Protein AF-A0A3D1K2U0-F1 (afdb_monomer_lite)

Structure (mmCIF, N/CA/C/O backbone):
data_AF-A0A3D1K2U0-F1
#
_entry.id   AF-A0A3D1K2U0-F1
#
loop_
_atom_site.group_PDB
_atom_site.id
_atom_site.type_symbol
_atom_site.label_atom_id
_atom_site.label_alt_id
_atom_site.label_comp_id
_atom_site.label_asym_id
_atom_site.label_entity_id
_atom_site.label_seq_id
_atom_site.pdbx_PDB_ins_code
_atom_site.Cartn_x
_atom_site.Cartn_y
_atom_site.Cartn_z
_atom_site.occupancy
_atom_site.B_iso_or_equiv
_atom_site.auth_seq_id
_atom_site.auth_comp_id
_atom_site.auth_asym_id
_atom_site.auth_atom_id
_atom_site.pdbx_PDB_model_num
ATOM 1 N N . MET A 1 1 ? 6.485 7.144 -6.346 1.00 54.03 1 MET A N 1
ATOM 2 C CA . MET A 1 1 ? 7.914 6.875 -6.640 1.00 54.03 1 MET A CA 1
ATOM 3 C C . MET A 1 1 ? 8.308 7.295 -8.059 1.00 54.03 1 MET A C 1
ATOM 5 O O . MET A 1 1 ? 9.308 7.986 -8.193 1.00 54.03 1 MET A O 1
ATOM 9 N N . GLN A 1 2 ? 7.516 6.982 -9.097 1.00 54.19 2 GLN A N 1
ATOM 10 C CA . GLN A 1 2 ? 7.763 7.461 -10.472 1.00 54.19 2 GLN A CA 1
ATOM 11 C C . GLN A 1 2 ? 7.888 8.991 -10.579 1.00 54.19 2 GLN A C 1
ATOM 13 O O . GLN A 1 2 ? 8.830 9.482 -11.190 1.00 54.19 2 GLN A O 1
ATOM 18 N N . SER A 1 3 ? 6.999 9.752 -9.929 1.00 61.44 3 SER A N 1
ATOM 19 C CA . SER A 1 3 ? 7.054 11.225 -9.920 1.00 61.44 3 SER A CA 1
ATOM 20 C C . SER A 1 3 ? 8.386 11.774 -9.395 1.00 61.44 3 SER A C 1
ATOM 22 O O . SER A 1 3 ? 8.933 12.711 -9.964 1.00 61.44 3 SER A O 1
ATOM 24 N N . VAL A 1 4 ? 8.951 11.150 -8.358 1.00 67.88 4 VAL A N 1
ATOM 25 C CA . VAL A 1 4 ? 10.252 11.529 -7.785 1.00 67.88 4 VAL A CA 1
ATOM 26 C C . VAL A 1 4 ? 11.381 11.247 -8.775 1.00 67.88 4 VAL A C 1
ATOM 28 O O . VAL A 1 4 ? 12.255 12.090 -8.956 1.00 67.88 4 VAL A O 1
ATOM 31 N N . LEU A 1 5 ? 11.344 10.103 -9.464 1.00 69.81 5 LEU A N 1
ATOM 32 C CA . LEU A 1 5 ? 12.357 9.746 -10.457 1.00 69.81 5 LEU A CA 1
ATOM 33 C C . LEU A 1 5 ? 12.354 10.718 -11.648 1.00 69.81 5 LEU A C 1
ATOM 35 O O . LEU A 1 5 ? 13.417 11.185 -12.055 1.00 69.81 5 LEU A O 1
ATOM 39 N N . TYR A 1 6 ? 11.172 11.078 -12.159 1.00 74.06 6 TYR A N 1
ATOM 40 C CA . TYR A 1 6 ? 11.042 12.074 -13.226 1.00 74.06 6 TYR A CA 1
ATOM 41 C C . TYR A 1 6 ? 11.563 13.448 -12.797 1.00 74.06 6 TYR A C 1
ATOM 43 O O . TYR A 1 6 ? 12.311 14.073 -13.548 1.00 74.06 6 TYR A O 1
ATOM 51 N N . SER A 1 7 ? 11.242 13.889 -11.577 1.00 72.62 7 SER A N 1
ATOM 52 C CA . SER A 1 7 ? 11.754 15.149 -11.029 1.00 72.62 7 SER A CA 1
ATOM 53 C C . SER A 1 7 ? 13.279 15.146 -10.905 1.00 72.62 7 SER A C 1
ATOM 55 O O . SER A 1 7 ? 13.927 16.118 -11.284 1.00 72.62 7 SER A O 1
ATOM 57 N N . VAL A 1 8 ? 13.875 14.042 -10.444 1.00 75.31 8 VAL A N 1
ATOM 58 C CA . VAL A 1 8 ? 15.335 13.901 -10.335 1.00 75.31 8 VAL A CA 1
ATOM 59 C C . VAL A 1 8 ? 15.991 13.971 -11.717 1.00 75.31 8 VAL A C 1
ATOM 61 O O . VAL A 1 8 ? 16.926 14.748 -11.907 1.00 75.31 8 VAL A O 1
ATOM 64 N N . VAL A 1 9 ? 15.483 13.230 -12.705 1.00 79.06 9 VAL A N 1
ATOM 65 C CA . VAL A 1 9 ? 16.019 13.256 -14.078 1.00 79.06 9 VAL A CA 1
ATOM 66 C C . VAL A 1 9 ? 15.885 14.645 -14.704 1.00 79.06 9 VAL A C 1
ATOM 68 O O . VAL A 1 9 ? 16.835 15.124 -15.322 1.00 79.06 9 VAL A O 1
ATOM 71 N N . ALA A 1 10 ? 14.749 15.318 -14.510 1.00 79.81 10 ALA A N 1
ATOM 72 C CA . ALA A 1 10 ? 14.520 16.662 -15.030 1.00 79.81 10 ALA A CA 1
ATOM 73 C C . ALA A 1 10 ? 15.500 17.686 -14.434 1.00 79.81 10 ALA A C 1
ATOM 75 O O . ALA A 1 10 ? 16.091 18.475 -15.174 1.00 79.81 10 ALA A O 1
ATOM 76 N N . VAL A 1 11 ? 15.727 17.643 -13.117 1.00 83.69 11 VAL A N 1
ATOM 77 C CA . VAL A 1 11 ? 16.667 18.543 -12.429 1.00 83.69 11 VAL A CA 1
ATOM 78 C C . VAL A 1 11 ? 18.100 18.311 -12.909 1.00 83.69 11 VAL A C 1
ATOM 80 O O . VAL A 1 11 ? 18.781 19.264 -13.289 1.00 83.69 11 VAL A O 1
ATOM 83 N N . TRP A 1 12 ? 18.561 17.060 -12.957 1.00 79.94 12 TRP A N 1
ATOM 84 C CA . TRP A 1 12 ? 19.924 16.757 -13.406 1.00 79.94 12 TRP A CA 1
ATOM 85 C C . TRP A 1 12 ? 20.135 17.038 -14.897 1.00 79.94 12 TRP A C 1
ATOM 87 O O . TRP A 1 12 ? 21.195 17.535 -15.279 1.00 79.94 12 TRP A O 1
ATOM 97 N N . GLY A 1 13 ? 19.119 16.801 -15.732 1.00 80.94 13 GLY A N 1
ATOM 98 C CA . GLY A 1 13 ? 19.131 17.188 -17.142 1.00 80.94 13 GLY A CA 1
ATOM 99 C C . GLY A 1 13 ? 19.244 18.704 -17.330 1.00 80.94 13 GLY A C 1
ATOM 100 O O . GLY A 1 13 ? 20.051 19.167 -18.137 1.00 80.94 13 GLY A O 1
ATOM 101 N N . ALA A 1 14 ? 18.506 19.489 -16.537 1.00 83.50 14 ALA A N 1
ATOM 102 C CA . ALA A 1 14 ? 18.592 20.948 -16.557 1.00 83.50 14 ALA A CA 1
ATOM 103 C C . ALA A 1 14 ? 19.980 21.454 -16.124 1.00 83.50 14 ALA A C 1
ATOM 105 O O . ALA A 1 14 ? 20.547 22.324 -16.784 1.00 83.50 14 ALA A O 1
ATOM 106 N N . ILE A 1 15 ? 20.565 20.875 -15.068 1.00 83.00 15 ILE A N 1
ATOM 107 C CA . ILE A 1 15 ? 21.927 21.206 -14.616 1.00 83.00 15 ILE A CA 1
ATOM 108 C C . ILE A 1 15 ? 22.949 20.924 -15.724 1.00 83.00 15 ILE A C 1
ATOM 110 O O . ILE A 1 15 ? 23.781 21.780 -16.027 1.00 83.00 15 ILE A O 1
ATOM 114 N N . ALA A 1 16 ? 22.872 19.755 -16.367 1.00 80.44 16 ALA A N 1
ATOM 115 C CA . ALA A 1 16 ? 23.795 19.390 -17.438 1.00 80.44 16 ALA A CA 1
ATOM 116 C C . ALA A 1 16 ? 23.690 20.336 -18.650 1.00 80.44 16 ALA A C 1
ATOM 118 O O . ALA A 1 16 ? 24.711 20.707 -19.230 1.00 80.44 16 ALA A O 1
ATOM 119 N N . LEU A 1 17 ? 22.479 20.789 -18.996 1.00 83.31 17 LEU A N 1
ATOM 120 C CA . LEU A 1 17 ? 22.268 21.789 -20.046 1.00 83.31 17 LEU A CA 1
ATOM 121 C C . LEU A 1 17 ? 22.896 23.141 -19.691 1.00 83.31 17 LEU A C 1
ATOM 123 O O . LEU A 1 17 ? 23.593 23.722 -20.522 1.00 83.31 17 LEU A O 1
ATOM 127 N N . VAL A 1 18 ? 22.701 23.633 -18.464 1.00 89.00 18 VAL A N 1
ATOM 128 C CA . VAL A 1 18 ? 23.304 24.899 -18.010 1.00 89.00 18 VAL A CA 1
ATOM 129 C C . VAL A 1 18 ? 24.831 24.839 -18.092 1.00 89.00 18 VAL A C 1
ATOM 131 O O . VAL A 1 18 ? 25.457 25.779 -18.588 1.00 89.00 18 VAL A O 1
ATOM 134 N N . LEU A 1 19 ? 25.435 23.722 -17.675 1.00 83.75 19 LEU A N 1
ATOM 135 C CA . LEU A 1 19 ? 26.881 23.508 -17.777 1.00 83.75 19 LEU A CA 1
ATOM 136 C C . LEU A 1 19 ? 27.359 23.478 -19.235 1.00 83.75 19 LEU A C 1
ATOM 138 O O . LEU A 1 19 ? 28.360 24.122 -19.556 1.00 83.75 19 LEU A O 1
ATOM 142 N N . ALA A 1 20 ? 26.619 22.816 -20.129 1.00 83.00 20 ALA A N 1
ATOM 143 C CA . ALA A 1 20 ? 26.943 22.769 -21.553 1.00 83.00 20 ALA A CA 1
ATOM 144 C C . ALA A 1 20 ? 26.916 24.168 -22.195 1.00 83.00 20 ALA A C 1
ATOM 146 O O . ALA A 1 20 ? 27.849 24.539 -22.910 1.00 83.00 20 ALA A O 1
ATOM 147 N N . PHE A 1 21 ? 25.887 24.972 -21.905 1.00 88.12 21 PHE A N 1
ATOM 148 C CA . PHE A 1 21 ? 25.785 26.345 -22.412 1.00 88.12 21 PHE A CA 1
ATOM 149 C C . PHE A 1 21 ? 26.872 27.260 -21.839 1.00 88.12 21 PHE A C 1
ATOM 151 O O . PHE A 1 21 ? 27.463 28.046 -22.583 1.00 88.12 21 PHE A O 1
ATOM 158 N N . GLY A 1 22 ? 27.186 27.135 -20.545 1.00 87.62 22 GLY A N 1
ATOM 159 C CA . GLY A 1 22 ? 28.285 27.871 -19.918 1.00 87.62 22 GLY A CA 1
ATOM 160 C C . GLY A 1 22 ? 29.638 27.539 -20.552 1.00 87.62 22 GLY A C 1
ATOM 161 O O . GLY A 1 22 ? 30.403 28.438 -20.903 1.00 87.62 22 GLY A O 1
ATOM 162 N N . ALA A 1 23 ? 29.906 26.253 -20.782 1.00 86.19 23 ALA A N 1
ATOM 163 C CA . ALA A 1 23 ? 31.121 25.793 -21.445 1.00 86.19 23 ALA A CA 1
ATOM 164 C C . ALA A 1 23 ? 31.213 26.285 -22.902 1.00 86.19 23 ALA A C 1
ATOM 166 O O . ALA A 1 23 ? 32.267 26.763 -23.323 1.00 86.19 23 ALA A O 1
ATOM 167 N N . ALA A 1 24 ? 30.100 26.274 -23.644 1.00 86.31 24 ALA A N 1
ATOM 168 C CA . ALA A 1 24 ? 30.033 26.820 -24.999 1.00 86.31 24 ALA A CA 1
ATOM 169 C C . ALA A 1 24 ? 30.321 28.328 -25.045 1.00 86.31 24 ALA A C 1
ATOM 171 O O . ALA A 1 24 ? 31.079 28.783 -25.904 1.00 86.31 24 ALA A O 1
ATOM 172 N N . ALA A 1 25 ? 29.787 29.105 -24.098 1.00 89.00 25 ALA A N 1
ATOM 173 C CA . ALA A 1 25 ? 30.087 30.531 -23.989 1.00 89.00 25 ALA A CA 1
ATOM 174 C C . ALA A 1 25 ? 31.585 30.782 -23.730 1.00 89.00 25 ALA A C 1
ATOM 176 O O . ALA A 1 25 ? 32.186 31.647 -24.373 1.00 89.00 25 ALA A O 1
ATOM 177 N N . ILE A 1 26 ? 32.212 29.984 -22.856 1.00 88.25 26 ILE A N 1
ATOM 178 C CA . ILE A 1 26 ? 33.658 30.041 -22.584 1.00 88.25 26 ILE A CA 1
ATOM 179 C C . ILE A 1 26 ? 34.471 29.721 -23.849 1.00 88.25 26 ILE A C 1
ATOM 181 O O . ILE A 1 26 ? 35.419 30.448 -24.160 1.00 88.25 26 ILE A O 1
ATOM 185 N N . THR A 1 27 ? 34.077 28.707 -24.629 1.00 87.19 27 THR A N 1
ATOM 186 C CA . THR A 1 27 ? 34.717 28.399 -25.919 1.00 87.19 27 THR A CA 1
ATOM 187 C C . THR A 1 27 ? 34.611 29.570 -26.895 1.00 87.19 27 THR A C 1
ATOM 189 O O . THR A 1 27 ? 35.610 29.951 -27.504 1.00 87.19 27 THR A O 1
ATOM 192 N N . VAL A 1 28 ? 33.428 30.181 -27.028 1.00 88.44 28 VAL A N 1
ATOM 193 C CA . VAL A 1 28 ? 33.219 31.339 -27.914 1.00 88.44 28 VAL A CA 1
ATOM 194 C C . VAL A 1 28 ? 34.105 32.515 -27.498 1.00 88.44 28 VAL A C 1
ATOM 196 O O . VAL A 1 28 ? 34.757 33.119 -28.352 1.00 88.44 28 VAL A O 1
ATOM 199 N N . ILE A 1 29 ? 34.199 32.813 -26.197 1.00 88.38 29 ILE A N 1
ATOM 200 C CA . ILE A 1 29 ? 35.093 33.857 -25.670 1.00 88.38 29 ILE A CA 1
ATOM 201 C C . ILE A 1 29 ? 36.557 33.536 -26.000 1.00 88.38 29 ILE A C 1
ATOM 203 O O . ILE A 1 29 ? 37.283 34.415 -26.473 1.00 88.38 29 ILE A O 1
ATOM 207 N N . GLY A 1 30 ? 36.983 32.283 -25.818 1.00 85.12 30 GLY A N 1
ATOM 208 C CA . GLY A 1 30 ? 38.322 31.823 -26.187 1.00 85.12 30 GLY A CA 1
ATOM 209 C C . GLY A 1 30 ? 38.640 32.073 -27.664 1.00 85.12 30 GLY A C 1
ATOM 210 O O . GLY A 1 30 ? 39.655 32.695 -27.984 1.00 85.12 30 GLY A O 1
ATOM 211 N N . VAL A 1 31 ? 37.727 31.704 -28.568 1.00 86.12 31 VAL A N 1
ATOM 212 C CA . VAL A 1 31 ? 37.865 31.930 -30.018 1.00 86.12 31 VAL A CA 1
ATOM 213 C C . VAL A 1 31 ? 37.929 33.422 -30.364 1.00 86.12 31 VAL A C 1
ATOM 215 O O . VAL A 1 31 ? 38.721 33.832 -31.218 1.00 86.12 31 VAL A O 1
ATOM 218 N N . LEU A 1 32 ? 37.136 34.266 -29.700 1.00 89.19 32 LEU A N 1
ATOM 219 C CA . LEU A 1 32 ? 37.183 35.718 -29.902 1.00 89.19 32 LEU A CA 1
ATOM 220 C C . LEU A 1 32 ? 38.520 36.326 -29.445 1.00 89.19 32 LEU A C 1
ATOM 222 O O . LEU A 1 32 ? 39.029 37.240 -30.097 1.00 89.19 32 LEU A O 1
ATOM 226 N N . LEU A 1 33 ? 39.120 35.814 -28.367 1.00 87.06 33 LEU A N 1
ATOM 227 C CA . LEU A 1 33 ? 40.438 36.250 -27.892 1.00 87.06 33 LEU A CA 1
ATOM 228 C C . LEU A 1 33 ? 41.574 35.807 -28.822 1.00 87.06 33 LEU A C 1
ATOM 230 O O . LEU A 1 33 ? 42.492 36.595 -29.067 1.00 87.06 33 LEU A O 1
ATOM 234 N N . LEU A 1 34 ? 41.469 34.613 -29.420 1.00 85.38 34 LEU A N 1
ATOM 235 C CA . LEU A 1 34 ? 42.378 34.166 -30.483 1.00 85.38 34 LEU A CA 1
ATOM 236 C C . LEU A 1 34 ? 42.348 35.129 -31.677 1.00 85.38 34 LEU A C 1
ATOM 238 O O . LEU A 1 34 ? 43.398 35.555 -32.157 1.00 85.38 34 LEU A O 1
ATOM 242 N N . LYS A 1 35 ? 41.150 35.555 -32.105 1.00 87.25 35 LYS A N 1
ATOM 243 C CA . LYS A 1 35 ? 40.987 36.549 -33.182 1.00 87.25 35 LYS A CA 1
ATOM 244 C C . LYS A 1 35 ? 41.599 37.913 -32.841 1.00 87.25 35 LYS A C 1
ATOM 246 O O . LYS A 1 35 ? 42.055 38.612 -33.741 1.00 87.25 35 LYS A O 1
ATOM 251 N N . LYS A 1 36 ? 41.659 38.285 -31.557 1.00 89.38 36 LYS A N 1
ATOM 252 C CA . LYS A 1 36 ? 42.276 39.532 -31.063 1.00 89.38 36 LYS A CA 1
ATOM 253 C C . LYS A 1 36 ? 43.790 39.427 -30.805 1.00 89.38 36 LYS A C 1
ATOM 255 O O . LYS A 1 36 ? 44.351 40.328 -30.191 1.00 89.38 36 LYS A O 1
ATOM 260 N N . LYS A 1 37 ? 44.457 38.361 -31.272 1.00 88.62 37 LYS A N 1
ATOM 261 C CA . LYS A 1 37 ? 45.897 38.084 -31.069 1.00 88.62 37 LYS A CA 1
ATOM 262 C C . LYS A 1 37 ? 46.318 37.872 -29.605 1.00 88.62 37 LYS A C 1
ATOM 264 O O . LYS A 1 37 ? 47.508 37.907 -29.306 1.00 88.62 37 LYS A O 1
ATOM 269 N N . ASN A 1 38 ? 45.378 37.609 -28.693 1.00 82.75 38 ASN A N 1
ATOM 270 C CA . ASN A 1 38 ? 45.697 37.195 -27.326 1.00 82.75 38 ASN A CA 1
ATOM 271 C C . ASN A 1 38 ? 45.748 35.660 -27.249 1.00 82.75 38 ASN A C 1
ATOM 273 O O . ASN A 1 38 ? 44.813 34.996 -26.795 1.00 82.75 38 ASN A O 1
ATOM 277 N N . THR A 1 39 ? 46.832 35.097 -27.786 1.00 80.94 39 THR A N 1
ATOM 278 C CA . THR A 1 39 ? 46.918 33.678 -28.153 1.00 80.94 39 THR A CA 1
ATOM 279 C C . THR A 1 39 ? 46.893 32.742 -26.944 1.00 80.94 39 THR A C 1
ATOM 281 O O . THR A 1 39 ? 46.186 31.741 -26.969 1.00 80.94 39 THR A O 1
ATOM 284 N N . ALA A 1 40 ? 47.599 33.075 -25.859 1.00 85.44 40 ALA A N 1
ATOM 285 C CA . ALA A 1 40 ? 47.683 32.207 -24.682 1.00 85.44 40 ALA A CA 1
ATOM 286 C C . ALA A 1 40 ? 46.335 32.088 -23.949 1.00 85.44 40 ALA A C 1
ATOM 288 O O . ALA A 1 40 ? 45.851 30.982 -23.713 1.00 85.44 40 ALA A O 1
ATOM 289 N N . ALA A 1 41 ? 45.682 33.219 -23.659 1.00 82.69 41 ALA A N 1
ATOM 290 C CA . ALA A 1 41 ? 44.375 33.226 -23.000 1.00 82.69 41 ALA A CA 1
ATOM 291 C C . ALA A 1 41 ? 43.280 32.602 -23.884 1.00 82.69 41 ALA A C 1
ATOM 293 O O . ALA A 1 41 ? 42.430 31.860 -23.393 1.00 82.69 41 ALA A O 1
ATOM 294 N N . GLY A 1 42 ? 43.328 32.861 -25.196 1.00 82.12 42 GLY A N 1
ATOM 295 C CA . GLY A 1 42 ? 42.385 32.293 -26.156 1.00 82.12 42 GLY A CA 1
ATOM 296 C C . GLY A 1 42 ? 42.478 30.768 -26.277 1.00 82.12 42 GLY A C 1
ATOM 297 O O . GLY A 1 42 ? 41.440 30.104 -26.307 1.00 82.12 42 GLY A O 1
ATOM 298 N N . ILE A 1 43 ? 43.693 30.199 -26.285 1.00 88.56 43 ILE A N 1
ATOM 299 C CA . ILE A 1 43 ? 43.906 28.739 -26.302 1.00 88.56 43 ILE A CA 1
ATOM 300 C C . ILE A 1 43 ? 43.352 28.106 -25.020 1.00 88.56 43 ILE A C 1
ATOM 302 O O . ILE A 1 43 ? 42.577 27.154 -25.098 1.00 88.56 43 ILE A O 1
ATOM 306 N N . ILE A 1 44 ? 43.706 28.654 -23.852 1.00 89.56 44 ILE A N 1
ATOM 307 C CA . ILE A 1 44 ? 43.308 28.101 -22.547 1.00 89.56 44 ILE A CA 1
ATOM 308 C C . ILE A 1 44 ? 41.781 28.069 -22.410 1.00 89.56 44 ILE A C 1
ATOM 310 O O . ILE A 1 44 ? 41.214 27.028 -22.086 1.00 89.56 44 ILE A O 1
ATOM 314 N N . LEU A 1 45 ? 41.099 29.178 -22.711 1.00 84.44 45 LEU A N 1
ATOM 315 C CA . LEU A 1 45 ? 39.640 29.251 -22.593 1.00 84.44 45 LEU A CA 1
ATOM 316 C C . LEU A 1 45 ? 38.928 28.352 -23.611 1.00 84.44 45 LEU A C 1
ATOM 318 O O . LEU A 1 45 ? 37.949 27.696 -23.265 1.00 84.44 45 LEU A O 1
ATOM 322 N N . SER A 1 46 ? 39.446 28.248 -24.838 1.00 82.81 46 SER A N 1
ATOM 323 C CA . SER A 1 46 ? 38.868 27.353 -25.850 1.00 82.81 46 SER A CA 1
ATOM 324 C C . SER A 1 46 ? 38.950 25.883 -25.425 1.00 82.81 46 SER A C 1
ATOM 326 O O . SER A 1 46 ? 37.975 25.151 -25.585 1.00 82.81 46 SER A O 1
ATOM 328 N N . LEU A 1 47 ? 40.081 25.467 -24.837 1.00 86.44 47 LEU A N 1
ATOM 329 C CA . LEU A 1 47 ? 40.279 24.111 -24.317 1.00 86.44 47 LEU A CA 1
ATOM 330 C C . LEU A 1 47 ? 39.377 23.815 -23.116 1.00 86.44 47 LEU A C 1
ATOM 332 O O . LEU A 1 47 ? 38.721 22.776 -23.099 1.00 86.44 47 LEU A O 1
ATOM 336 N N . ILE A 1 48 ? 39.295 24.730 -22.144 1.00 88.88 48 ILE A N 1
ATOM 337 C CA . ILE A 1 48 ? 38.423 24.568 -20.969 1.00 88.88 48 ILE A CA 1
ATOM 338 C C . ILE A 1 48 ? 36.961 24.433 -21.400 1.00 88.88 48 ILE A C 1
ATOM 340 O O . ILE A 1 48 ? 36.268 23.526 -20.943 1.00 88.88 48 ILE A O 1
ATOM 344 N N . GLY A 1 49 ? 36.496 25.293 -22.310 1.00 85.12 49 GLY A N 1
ATOM 345 C CA . GLY A 1 49 ? 35.129 25.213 -22.815 1.00 85.12 49 GLY A CA 1
ATOM 346 C C . GLY A 1 49 ? 34.865 23.923 -23.605 1.00 85.12 49 GLY A C 1
ATOM 347 O O . GLY A 1 49 ? 33.843 23.276 -23.396 1.00 85.12 49 GLY A O 1
ATOM 348 N N . ALA A 1 50 ? 35.812 23.467 -24.436 1.00 86.44 50 ALA A N 1
ATOM 349 C CA . ALA A 1 50 ? 35.672 22.206 -25.170 1.00 86.44 50 ALA A CA 1
ATOM 350 C C . ALA A 1 50 ? 35.593 20.983 -24.234 1.00 86.44 50 ALA A C 1
ATOM 352 O O . ALA A 1 50 ? 34.742 20.113 -24.426 1.00 86.44 50 ALA A O 1
ATOM 353 N N . ILE A 1 51 ? 36.429 20.942 -23.189 1.00 89.88 51 ILE A N 1
ATOM 354 C CA . ILE A 1 51 ? 36.378 19.902 -22.150 1.00 89.88 51 ILE A CA 1
ATOM 355 C C . ILE A 1 51 ? 35.043 19.966 -21.398 1.00 89.88 51 ILE A C 1
ATOM 357 O O . ILE A 1 51 ? 34.413 18.933 -21.182 1.00 89.88 51 ILE A O 1
ATOM 361 N N . GLY A 1 52 ? 34.574 21.168 -21.048 1.00 85.81 52 GLY A N 1
ATOM 362 C CA . GLY A 1 52 ? 33.293 21.360 -20.367 1.00 85.81 52 GLY A CA 1
ATOM 363 C C . GLY A 1 52 ? 32.095 20.853 -21.178 1.00 85.81 52 GLY A C 1
ATOM 364 O O . GLY A 1 52 ? 31.214 20.195 -20.622 1.00 85.81 52 GLY A O 1
ATOM 365 N N . ILE A 1 53 ? 32.085 21.078 -22.496 1.00 86.38 53 ILE A N 1
ATOM 366 C CA . ILE A 1 53 ? 31.054 20.540 -23.398 1.00 86.38 53 ILE A CA 1
ATOM 367 C C . ILE A 1 53 ? 31.089 19.005 -23.396 1.00 86.38 53 ILE A C 1
ATOM 369 O O . ILE A 1 53 ? 30.051 18.366 -23.225 1.00 86.38 53 ILE A O 1
ATOM 373 N N . LEU A 1 54 ? 32.275 18.407 -23.543 1.00 89.00 54 LEU A N 1
ATOM 374 C CA . LEU A 1 54 ? 32.434 16.952 -23.599 1.00 89.00 54 LEU A CA 1
ATOM 375 C C . LEU A 1 54 ? 31.992 16.273 -22.294 1.00 89.00 54 LEU A C 1
ATOM 377 O O . LEU A 1 54 ? 31.267 15.279 -22.332 1.00 89.00 54 LEU A O 1
ATOM 381 N N . LEU A 1 55 ? 32.357 16.844 -21.142 1.00 86.62 55 LEU A N 1
ATOM 382 C CA . LEU A 1 55 ? 31.916 16.358 -19.831 1.00 86.62 55 LEU A CA 1
ATOM 383 C C . LEU A 1 55 ? 30.399 16.490 -19.642 1.00 86.62 55 LEU A C 1
ATOM 385 O O . LEU A 1 55 ? 29.779 15.601 -19.061 1.00 86.62 55 LEU A O 1
ATOM 389 N N . SER A 1 56 ? 29.788 17.553 -20.170 1.00 83.19 56 SER A N 1
ATOM 390 C CA . SER A 1 56 ? 28.334 17.744 -20.094 1.00 83.19 56 SER A CA 1
ATOM 391 C C . SER A 1 56 ? 27.583 16.683 -20.906 1.00 83.19 56 SER A C 1
ATOM 393 O O . SER A 1 56 ? 26.620 16.102 -20.411 1.00 83.19 56 SER A O 1
ATOM 395 N N . PHE A 1 57 ? 28.053 16.354 -22.114 1.00 85.19 57 PHE A N 1
ATOM 396 C CA . PHE A 1 57 ? 27.473 15.264 -22.908 1.00 85.19 57 PHE A CA 1
ATOM 397 C C . PHE A 1 57 ? 27.677 13.888 -22.268 1.00 85.19 57 PHE A C 1
ATOM 399 O O . PHE A 1 57 ? 26.754 13.075 -22.283 1.00 85.19 57 PHE A O 1
ATOM 406 N N . ALA A 1 58 ? 28.844 13.635 -21.667 1.00 88.88 58 ALA A N 1
ATOM 407 C CA . ALA A 1 58 ? 29.085 12.402 -20.920 1.00 88.88 58 ALA A CA 1
ATOM 408 C C . ALA A 1 58 ? 28.119 12.266 -19.730 1.00 88.88 58 ALA A C 1
ATOM 410 O O . ALA A 1 58 ? 27.537 11.202 -19.531 1.00 88.88 58 ALA A O 1
ATOM 411 N N . LEU A 1 59 ? 27.882 13.354 -18.987 1.00 85.56 59 LEU A N 1
ATOM 412 C CA . LEU A 1 59 ? 26.924 13.377 -17.882 1.00 85.56 59 LEU A CA 1
ATOM 413 C C . LEU A 1 59 ? 25.489 13.106 -18.358 1.00 85.56 59 LEU A C 1
ATOM 415 O O . LEU A 1 59 ? 24.802 12.284 -17.754 1.00 85.56 59 LEU A O 1
ATOM 419 N N . ILE A 1 60 ? 25.053 13.736 -19.455 1.00 86.12 60 ILE A N 1
ATOM 420 C CA . ILE A 1 60 ? 23.738 13.466 -20.067 1.00 86.12 60 ILE A CA 1
ATOM 421 C C . ILE A 1 60 ? 23.629 11.987 -20.452 1.00 86.12 60 ILE A C 1
ATOM 423 O O . ILE A 1 60 ? 22.644 11.340 -20.107 1.00 86.12 60 ILE A O 1
ATOM 427 N N . GLY A 1 61 ? 24.660 11.430 -21.095 1.00 87.50 61 GLY A N 1
ATOM 428 C CA . GLY A 1 61 ? 24.721 10.010 -21.443 1.00 87.50 61 GLY A CA 1
ATOM 429 C C . GLY A 1 61 ? 24.582 9.096 -20.222 1.00 87.50 61 GLY A C 1
ATOM 430 O O . GLY A 1 61 ? 23.783 8.162 -20.252 1.00 87.50 61 GLY A O 1
ATOM 431 N N . CYS A 1 62 ? 25.282 9.398 -19.125 1.00 87.88 62 CYS A N 1
ATOM 432 C CA . CYS A 1 62 ? 25.168 8.661 -17.864 1.00 87.88 62 CYS A CA 1
ATOM 433 C C . CYS A 1 62 ? 23.762 8.748 -17.252 1.00 87.88 62 CYS A C 1
ATOM 435 O O . CYS A 1 62 ? 23.245 7.731 -16.795 1.00 87.88 62 CYS A O 1
ATOM 437 N N . ILE A 1 63 ? 23.123 9.924 -17.263 1.00 85.12 63 ILE A N 1
ATOM 438 C CA . ILE A 1 63 ? 21.751 10.106 -16.757 1.00 85.12 63 ILE A CA 1
ATOM 439 C C . ILE A 1 63 ? 20.759 9.305 -17.607 1.00 85.12 63 ILE A C 1
ATOM 441 O O . ILE A 1 63 ? 19.938 8.569 -17.060 1.00 85.12 63 ILE A O 1
ATOM 445 N N . CYS A 1 64 ? 20.855 9.398 -18.937 1.00 85.94 64 CYS A N 1
ATOM 446 C CA . CYS A 1 64 ? 20.009 8.634 -19.853 1.00 85.94 64 CYS A CA 1
ATOM 447 C C . CYS A 1 64 ? 20.204 7.124 -19.677 1.00 85.94 64 CYS A C 1
ATOM 449 O O . CYS A 1 64 ? 19.223 6.384 -19.637 1.00 85.94 64 CYS A O 1
ATOM 451 N N . TYR A 1 65 ? 21.449 6.667 -19.522 1.00 86.56 65 TYR A N 1
ATOM 452 C CA . TYR A 1 65 ? 21.761 5.262 -19.273 1.00 86.56 65 TYR A CA 1
ATOM 453 C C . TYR A 1 65 ? 21.219 4.783 -17.922 1.00 86.56 65 TYR A C 1
ATOM 455 O O . TYR A 1 65 ? 20.603 3.724 -17.855 1.00 86.56 65 TYR A O 1
ATOM 463 N N . ALA A 1 66 ? 21.381 5.568 -16.854 1.00 82.31 66 ALA A N 1
ATOM 464 C CA . ALA A 1 66 ? 20.837 5.245 -15.538 1.00 82.31 66 ALA A CA 1
ATOM 465 C C . ALA A 1 66 ? 19.302 5.178 -15.557 1.00 82.31 66 ALA A C 1
ATOM 467 O O . ALA A 1 66 ? 18.722 4.274 -14.959 1.00 82.31 66 ALA A O 1
ATOM 468 N N . PHE A 1 67 ? 18.641 6.089 -16.276 1.00 81.62 67 PHE A N 1
ATOM 469 C CA . PHE A 1 67 ? 17.190 6.066 -16.460 1.00 81.62 67 PHE A CA 1
ATOM 470 C C . PHE A 1 67 ? 16.729 4.846 -17.264 1.00 81.62 67 PHE A C 1
ATOM 472 O O . PHE A 1 67 ? 15.804 4.148 -16.847 1.00 81.62 67 PHE A O 1
ATOM 479 N N . TYR A 1 68 ? 17.398 4.549 -18.380 1.00 83.06 68 TYR A N 1
ATOM 480 C CA . TYR A 1 68 ? 17.147 3.340 -19.162 1.00 83.06 68 TYR A CA 1
ATOM 481 C C . TYR A 1 68 ? 17.318 2.083 -18.307 1.00 83.06 68 TYR A C 1
ATOM 483 O O . TYR A 1 68 ? 16.447 1.221 -18.306 1.00 83.06 68 TYR A O 1
ATOM 491 N N . PHE A 1 69 ? 18.395 1.993 -17.526 1.00 80.56 69 PHE A N 1
ATOM 492 C CA . PHE A 1 69 ? 18.638 0.858 -16.644 1.00 80.56 69 PHE A CA 1
ATOM 493 C C . PHE A 1 69 ? 17.551 0.740 -15.572 1.00 80.56 69 PHE A C 1
ATOM 495 O O . PHE A 1 69 ? 16.943 -0.315 -15.461 1.00 80.56 69 PHE A O 1
ATOM 502 N N . MET A 1 70 ? 17.225 1.821 -14.852 1.00 73.88 70 MET A N 1
ATOM 503 C CA . MET A 1 70 ? 16.177 1.816 -13.819 1.00 73.88 70 MET A CA 1
ATOM 504 C C . MET A 1 70 ? 14.800 1.415 -14.359 1.00 73.88 70 MET A C 1
ATOM 506 O O . MET A 1 70 ? 14.081 0.671 -13.701 1.00 73.88 70 MET A O 1
ATOM 510 N N . THR A 1 71 ? 14.447 1.863 -15.564 1.00 71.06 71 THR A N 1
ATOM 511 C CA . THR A 1 71 ? 13.181 1.489 -16.221 1.00 71.06 71 THR A CA 1
ATOM 512 C C . THR A 1 71 ? 13.212 0.090 -16.843 1.00 71.06 71 THR A C 1
ATOM 514 O O . THR A 1 71 ? 12.157 -0.504 -17.059 1.00 71.06 71 THR A O 1
ATOM 517 N N . SER A 1 72 ? 14.402 -0.461 -17.097 1.00 67.88 72 SER A N 1
ATOM 518 C CA . SER A 1 72 ? 14.599 -1.801 -17.664 1.00 67.88 72 SER A CA 1
ATOM 519 C C . SER A 1 72 ? 14.776 -2.896 -16.610 1.00 67.88 72 SER A C 1
ATOM 521 O O . SER A 1 72 ? 14.781 -4.070 -16.978 1.00 67.88 72 SER A O 1
ATOM 523 N N . ILE A 1 73 ? 14.917 -2.555 -15.320 1.00 66.38 73 ILE A N 1
ATOM 524 C CA . ILE A 1 73 ? 14.956 -3.548 -14.239 1.00 66.38 73 ILE A CA 1
ATOM 525 C C . ILE A 1 73 ? 13.607 -4.297 -14.222 1.00 66.38 73 ILE A C 1
ATOM 527 O O . ILE A 1 73 ? 12.559 -3.671 -14.017 1.00 66.38 73 ILE A O 1
ATOM 531 N N . PRO A 1 74 ? 13.601 -5.630 -14.429 1.00 48.03 74 PRO A N 1
ATOM 532 C CA . PRO A 1 74 ? 12.409 -6.457 -14.275 1.00 48.03 74 PRO A CA 1
ATOM 533 C C . PRO A 1 74 ? 11.938 -6.342 -12.821 1.00 48.03 74 PRO A C 1
ATOM 535 O O . PRO A 1 74 ? 12.638 -6.765 -11.908 1.00 48.03 74 PRO A O 1
ATOM 538 N N . GLY A 1 75 ? 10.808 -5.670 -12.609 1.00 52.84 75 GLY A N 1
ATOM 539 C CA . GLY A 1 75 ? 10.324 -5.244 -11.290 1.00 52.84 75 GLY A CA 1
ATOM 540 C C . GLY A 1 75 ? 9.833 -3.792 -11.260 1.00 52.84 75 GLY A C 1
ATOM 541 O O . GLY A 1 75 ? 9.145 -3.402 -10.327 1.00 52.84 75 GLY A O 1
ATOM 542 N N . TYR A 1 76 ? 10.137 -2.991 -12.294 1.00 51.44 76 TYR A N 1
ATOM 543 C CA . TYR A 1 76 ? 9.597 -1.628 -12.448 1.00 51.44 76 TYR A CA 1
ATOM 544 C C . TYR A 1 76 ? 8.340 -1.547 -13.334 1.00 51.44 76 TYR A C 1
ATOM 546 O O . TYR A 1 76 ? 7.761 -0.473 -13.503 1.00 51.44 76 TYR A O 1
ATOM 554 N N . LYS A 1 77 ? 7.906 -2.668 -13.923 1.00 58.44 77 LYS A N 1
ATOM 555 C CA . LYS A 1 77 ? 6.596 -2.747 -14.577 1.00 58.44 77 LYS A CA 1
ATOM 556 C C . LYS A 1 77 ? 5.551 -2.860 -13.481 1.00 58.44 77 LYS A C 1
ATOM 558 O O . LYS A 1 77 ? 5.679 -3.758 -12.655 1.00 58.44 77 LYS A O 1
ATOM 563 N N . GLU A 1 78 ? 4.554 -1.974 -13.498 1.00 65.69 78 GLU A N 1
ATOM 564 C CA . GLU A 1 78 ? 3.378 -2.082 -12.630 1.00 65.69 78 GLU A CA 1
ATOM 565 C C . GLU A 1 78 ? 2.933 -3.545 -12.593 1.00 65.69 78 GLU A C 1
ATOM 567 O O . GLU A 1 78 ? 2.800 -4.181 -13.648 1.00 65.69 78 GLU A O 1
ATOM 572 N N . ALA A 1 79 ? 2.837 -4.101 -11.383 1.00 74.19 79 ALA A N 1
ATOM 573 C CA . ALA A 1 79 ? 2.397 -5.471 -11.212 1.00 74.19 79 ALA A CA 1
ATOM 574 C C . ALA A 1 79 ? 1.049 -5.610 -11.919 1.00 74.19 79 ALA A C 1
ATOM 576 O O . ALA A 1 79 ? 0.173 -4.747 -11.801 1.00 74.19 79 ALA A O 1
ATOM 577 N N . LYS A 1 80 ? 0.897 -6.667 -12.717 1.00 88.62 80 LYS A N 1
ATOM 578 C CA . LYS A 1 80 ? -0.410 -6.945 -13.302 1.00 88.62 80 LYS A CA 1
ATOM 579 C C . LYS A 1 80 ? -1.354 -7.218 -12.135 1.00 88.62 80 LYS A C 1
ATOM 581 O O . LYS A 1 80 ? -0.999 -7.980 -11.248 1.00 88.62 80 LYS A O 1
ATOM 586 N N . VAL A 1 81 ? -2.531 -6.610 -12.138 1.00 91.62 81 VAL A N 1
ATOM 587 C CA . VAL A 1 81 ? -3.544 -6.875 -11.115 1.00 91.62 81 VAL A CA 1
ATOM 588 C C . VAL A 1 81 ? -4.565 -7.851 -11.688 1.00 91.62 81 VAL A C 1
ATOM 590 O O . VAL A 1 81 ? -5.121 -7.606 -12.761 1.00 91.62 81 VAL A O 1
ATOM 593 N N . GLU A 1 82 ? -4.803 -8.960 -10.993 1.00 95.00 82 GLU A N 1
ATOM 594 C CA . GLU A 1 82 ? -5.852 -9.928 -11.319 1.00 95.00 82 GLU A CA 1
ATOM 595 C C . GLU A 1 82 ? -6.828 -10.065 -10.153 1.00 95.00 82 GLU A C 1
ATOM 597 O O . GLU A 1 82 ? -6.426 -10.238 -9.006 1.00 95.00 82 GLU A O 1
ATOM 602 N N . GLU A 1 83 ? -8.124 -10.006 -10.453 1.00 96.75 83 GLU A N 1
ATOM 603 C CA . GLU A 1 83 ? -9.167 -10.272 -9.465 1.00 96.75 83 GLU A CA 1
ATOM 604 C C . GLU A 1 83 ? -9.367 -11.784 -9.329 1.00 96.75 83 GLU A C 1
ATOM 606 O O . GLU A 1 83 ? -9.603 -12.491 -10.316 1.00 96.75 83 GLU A O 1
ATOM 611 N N . PHE A 1 84 ? -9.288 -12.291 -8.104 1.00 97.38 84 PHE A N 1
ATOM 612 C CA . PHE A 1 84 ? -9.544 -13.689 -7.814 1.00 97.38 84 PHE A CA 1
ATOM 613 C C . PHE A 1 84 ? -11.044 -13.987 -7.863 1.00 97.38 84 PHE A C 1
ATOM 615 O O . PHE A 1 84 ? -11.839 -13.398 -7.133 1.00 97.38 84 PHE A O 1
ATOM 622 N N . ASN A 1 85 ? -11.431 -14.962 -8.689 1.00 96.88 85 ASN A N 1
ATOM 623 C CA . ASN A 1 85 ? -12.799 -15.467 -8.736 1.00 96.88 85 ASN A CA 1
ATOM 624 C C . ASN A 1 85 ? -12.897 -16.829 -8.023 1.00 96.88 85 ASN A C 1
ATOM 626 O O . ASN A 1 85 ? -12.502 -17.842 -8.613 1.00 96.88 85 ASN A O 1
ATOM 630 N N . PRO A 1 86 ? -13.461 -16.894 -6.803 1.00 95.94 86 PRO A N 1
ATOM 631 C CA . PRO A 1 86 ? -13.579 -18.152 -6.072 1.00 95.94 86 PRO A CA 1
ATOM 632 C C . PRO A 1 86 ? -14.513 -19.161 -6.750 1.00 95.94 86 PRO A C 1
ATOM 634 O O . PRO A 1 86 ? -14.282 -20.360 -6.628 1.00 95.94 86 PRO A O 1
ATOM 637 N N . ASP A 1 87 ? -15.534 -18.711 -7.483 1.00 95.50 87 ASP A N 1
ATOM 638 C CA . ASP A 1 87 ? -16.516 -19.603 -8.118 1.00 95.50 87 ASP A CA 1
ATOM 639 C C . ASP A 1 87 ? -15.942 -20.311 -9.356 1.00 95.50 87 ASP A C 1
ATOM 641 O O . ASP A 1 87 ? -16.410 -21.378 -9.750 1.00 95.50 87 ASP A O 1
ATOM 645 N N . GLY A 1 88 ? -14.909 -19.721 -9.966 1.00 94.00 88 GLY A N 1
ATOM 646 C CA . GLY A 1 88 ? -14.172 -20.303 -11.088 1.00 94.00 88 GLY A CA 1
ATOM 647 C C . GLY A 1 88 ? -12.949 -21.126 -10.675 1.00 94.00 88 GLY A C 1
ATOM 648 O O . GLY A 1 88 ? -12.279 -21.690 -11.541 1.00 94.00 88 GLY A O 1
ATOM 649 N N . TYR A 1 89 ? -12.623 -21.184 -9.382 1.00 96.50 89 TYR A N 1
ATOM 650 C CA . TYR A 1 89 ? -11.416 -21.841 -8.896 1.00 96.50 89 TYR A CA 1
ATOM 651 C C . TYR A 1 89 ? -11.667 -23.325 -8.605 1.00 96.50 89 TYR A C 1
ATOM 653 O O . TYR A 1 89 ? -12.483 -23.682 -7.762 1.00 96.50 89 TYR A O 1
ATOM 661 N N . SER A 1 90 ? -10.938 -24.211 -9.289 1.00 96.31 90 SER A N 1
ATOM 662 C CA . SER A 1 90 ? -11.084 -25.668 -9.134 1.00 96.31 90 SER A CA 1
ATOM 663 C C . SER A 1 90 ? -10.252 -26.266 -7.994 1.00 96.31 90 SER A C 1
ATOM 665 O O . SER A 1 90 ? -10.335 -27.468 -7.742 1.00 96.31 90 SER A O 1
ATOM 667 N N . GLY A 1 91 ? -9.376 -25.472 -7.374 1.00 96.06 91 GLY A N 1
ATOM 668 C CA . GLY A 1 91 ? -8.521 -25.917 -6.279 1.00 96.06 91 GLY A CA 1
ATOM 669 C C . GLY A 1 91 ? -9.228 -25.886 -4.925 1.00 96.06 91 GLY A C 1
ATOM 670 O O . GLY A 1 91 ? -10.414 -25.583 -4.811 1.00 96.06 91 GLY A O 1
ATOM 671 N N . LYS A 1 92 ? -8.472 -26.206 -3.876 1.00 97.88 92 LYS A N 1
ATOM 672 C CA . LYS A 1 92 ? -8.958 -26.149 -2.495 1.00 97.88 92 LYS A CA 1
ATOM 673 C C . LYS A 1 92 ? -8.960 -24.713 -1.998 1.00 97.88 92 LYS A C 1
ATOM 675 O O . LYS A 1 92 ? -8.038 -23.964 -2.306 1.00 97.88 92 LYS A O 1
ATOM 680 N N . LEU A 1 93 ? -9.985 -24.348 -1.238 1.00 98.00 93 LEU A N 1
ATOM 681 C CA . LEU A 1 93 ? -10.156 -23.004 -0.701 1.00 98.00 93 LEU A CA 1
ATOM 682 C C . LEU A 1 93 ? -9.998 -23.011 0.821 1.00 98.00 93 LEU A C 1
ATOM 684 O O . LEU A 1 93 ? -10.253 -24.012 1.490 1.00 98.00 93 LEU A O 1
ATOM 688 N N . ALA A 1 94 ? -9.617 -21.859 1.350 1.00 97.81 94 ALA A N 1
ATOM 689 C CA . ALA A 1 94 ? -9.687 -21.489 2.749 1.00 97.81 94 ALA A CA 1
ATOM 690 C C . ALA A 1 94 ? -10.501 -20.195 2.885 1.00 97.81 94 ALA A C 1
ATOM 692 O O . ALA A 1 94 ? -10.809 -19.514 1.900 1.00 97.81 94 ALA A O 1
ATOM 693 N N . THR A 1 95 ? -10.887 -19.864 4.114 1.00 97.62 95 THR A N 1
ATOM 694 C CA . THR A 1 95 ? -11.626 -18.638 4.421 1.00 97.62 95 THR A CA 1
ATOM 695 C C . THR A 1 95 ? -10.812 -17.741 5.336 1.00 97.62 95 THR A C 1
ATOM 697 O O . THR A 1 95 ? -10.379 -18.161 6.409 1.00 97.62 95 THR A O 1
ATOM 700 N N . ILE A 1 96 ? -10.682 -16.483 4.940 1.00 94.75 96 ILE A N 1
ATOM 701 C CA . ILE A 1 96 ? -10.184 -15.404 5.786 1.00 94.75 96 ILE A CA 1
ATOM 702 C C . ILE A 1 96 ? -11.362 -14.499 6.137 1.00 94.75 96 ILE A C 1
ATOM 704 O O . ILE A 1 96 ? -12.177 -14.192 5.272 1.00 94.75 96 ILE A O 1
ATOM 708 N N . SER A 1 97 ? -11.459 -14.038 7.379 1.00 94.00 97 SER A N 1
ATOM 709 C CA . SER A 1 97 ? -12.462 -13.048 7.767 1.00 94.00 97 SER A CA 1
ATOM 710 C C . SER A 1 97 ? -11.876 -11.905 8.579 1.00 94.00 97 SER A C 1
ATOM 712 O O . SER A 1 97 ? -11.094 -12.129 9.500 1.00 94.00 97 SER A O 1
ATOM 714 N N . PHE A 1 98 ? -12.336 -10.692 8.300 1.00 89.94 98 PHE A N 1
ATOM 715 C CA . PHE A 1 98 ? -12.144 -9.527 9.145 1.00 89.94 98 PHE A CA 1
ATOM 716 C C . PHE A 1 98 ? -13.318 -9.365 10.129 1.00 89.94 98 PHE A C 1
ATOM 718 O O . PHE A 1 98 ? -14.468 -9.709 9.809 1.00 89.94 98 PHE A O 1
ATOM 725 N N . PRO A 1 99 ? -13.059 -8.796 11.323 1.00 88.31 99 PRO A N 1
ATOM 726 C CA . PRO A 1 99 ? -14.100 -8.354 12.244 1.00 88.31 99 PRO A CA 1
ATOM 727 C C . PRO A 1 99 ? -15.019 -7.296 11.628 1.00 88.31 99 PRO A C 1
ATOM 729 O O . PRO A 1 99 ? -16.204 -7.238 11.954 1.00 88.31 99 PRO A O 1
ATOM 732 N N . PHE A 1 100 ? -14.477 -6.454 10.746 1.00 87.31 100 PHE A N 1
ATOM 733 C CA . PHE A 1 100 ? -15.241 -5.459 10.004 1.00 87.31 100 PHE A CA 1
ATOM 734 C C . PHE A 1 100 ? -16.089 -6.126 8.916 1.00 87.31 100 PHE A C 1
ATOM 736 O O . PHE A 1 100 ? -15.580 -6.916 8.124 1.00 87.31 100 PHE A O 1
ATOM 743 N N . LYS A 1 101 ? -17.384 -5.795 8.881 1.00 88.81 101 LYS A N 1
ATOM 744 C CA . LYS A 1 101 ? -18.355 -6.312 7.910 1.00 88.81 101 LYS A CA 1
ATOM 745 C C . LYS A 1 101 ? -18.699 -5.216 6.909 1.00 88.81 101 LYS A C 1
ATOM 747 O O . LYS A 1 101 ? -19.641 -4.459 7.121 1.00 88.81 101 LYS A O 1
ATOM 752 N N . GLY A 1 102 ? -17.901 -5.118 5.855 1.00 89.56 102 GLY A N 1
ATOM 753 C CA . GLY A 1 102 ? -18.107 -4.155 4.782 1.00 89.56 102 GLY A CA 1
ATOM 754 C C . GLY A 1 102 ? -17.238 -4.453 3.570 1.00 89.56 102 GLY A C 1
ATOM 755 O O . GLY A 1 102 ? -16.500 -5.447 3.544 1.00 89.56 102 GLY A O 1
ATOM 756 N N . ASP A 1 103 ? -17.342 -3.574 2.577 1.00 93.50 103 ASP A N 1
ATOM 757 C CA . ASP A 1 103 ? -16.544 -3.658 1.362 1.00 93.50 103 ASP A CA 1
ATOM 758 C C . ASP A 1 103 ? -15.062 -3.609 1.722 1.00 93.50 103 ASP A C 1
ATOM 760 O O . ASP A 1 103 ? -14.599 -2.750 2.478 1.00 93.50 103 ASP A O 1
ATOM 764 N N . SER A 1 104 ? -14.325 -4.592 1.228 1.00 93.88 104 SER A N 1
ATOM 765 C CA . SER A 1 104 ? -12.934 -4.797 1.589 1.00 93.88 104 SER A CA 1
ATOM 766 C C . SER A 1 104 ? -12.201 -5.588 0.518 1.00 93.88 104 SER A C 1
ATOM 768 O O . SER A 1 104 ? -12.786 -6.389 -0.212 1.00 93.88 104 SER A O 1
ATOM 770 N N . VAL A 1 105 ? -10.903 -5.338 0.422 1.00 94.75 105 VAL A N 1
ATOM 771 C CA . VAL A 1 105 ? -9.992 -6.017 -0.488 1.00 94.75 105 VAL A CA 1
ATOM 772 C C . VAL A 1 105 ? -8.774 -6.470 0.291 1.00 94.75 105 VAL A C 1
ATOM 774 O O . VAL A 1 105 ? -8.243 -5.738 1.122 1.00 94.75 105 VAL A O 1
ATOM 777 N N . LEU A 1 106 ? -8.324 -7.679 -0.008 1.00 93.38 106 LEU A N 1
ATOM 778 C CA . LEU A 1 106 ? -7.042 -8.220 0.405 1.00 93.38 106 LEU A CA 1
ATOM 779 C C . LEU A 1 106 ? -6.193 -8.425 -0.854 1.00 93.38 106 LEU A C 1
ATOM 781 O O . LEU A 1 106 ? -6.690 -8.963 -1.841 1.00 93.38 106 LEU A O 1
ATOM 785 N N . THR A 1 107 ? -4.935 -7.996 -0.836 1.00 93.50 107 THR A N 1
ATOM 786 C CA . THR A 1 107 ? -4.020 -8.126 -1.977 1.00 93.50 107 THR A CA 1
ATOM 787 C C . THR A 1 107 ? -2.853 -9.026 -1.604 1.00 93.50 107 THR A C 1
ATOM 789 O O . THR A 1 107 ? -2.235 -8.860 -0.553 1.00 93.50 107 THR A O 1
ATOM 792 N N . GLU A 1 108 ? -2.537 -9.974 -2.477 1.00 92.38 108 GLU A N 1
ATOM 793 C CA . GLU A 1 108 ? -1.358 -10.834 -2.397 1.00 92.38 108 GLU A CA 1
ATOM 794 C C . GLU A 1 108 ? -0.393 -10.487 -3.524 1.00 92.38 108 GLU A C 1
ATOM 796 O O . GLU A 1 108 ? -0.796 -10.441 -4.686 1.00 92.38 108 GLU A O 1
ATOM 801 N N . SER A 1 109 ? 0.883 -10.284 -3.194 1.00 87.19 109 SER A N 1
ATOM 802 C CA . SER A 1 109 ? 1.903 -9.973 -4.197 1.00 87.19 109 SER A CA 1
ATOM 803 C C . SER A 1 109 ? 2.700 -11.215 -4.571 1.00 87.19 109 SER A C 1
ATOM 805 O O . SER A 1 109 ? 3.472 -11.754 -3.781 1.00 87.19 109 SER A O 1
ATOM 807 N N . ASN A 1 110 ? 2.574 -11.641 -5.825 1.00 84.81 110 ASN A N 1
ATOM 808 C CA . ASN A 1 110 ? 3.379 -12.700 -6.412 1.00 84.81 110 ASN A CA 1
ATOM 809 C C . ASN A 1 110 ? 4.560 -12.090 -7.179 1.00 84.81 110 ASN A C 1
ATOM 811 O O . ASN A 1 110 ? 4.483 -11.801 -8.378 1.00 84.81 110 ASN A O 1
ATOM 815 N N . SER A 1 111 ? 5.670 -11.911 -6.461 1.00 75.81 111 SER A N 1
ATOM 816 C CA . SER A 1 111 ? 6.900 -11.315 -6.999 1.00 75.81 111 SER A CA 1
ATOM 817 C C . SER A 1 111 ? 7.470 -12.105 -8.184 1.00 75.81 111 SER A C 1
ATOM 819 O O . SER A 1 111 ? 7.934 -11.502 -9.150 1.00 75.81 111 SER A O 1
ATOM 821 N N . ASP A 1 112 ? 7.370 -13.439 -8.161 1.00 78.44 112 ASP A N 1
ATOM 822 C CA . ASP A 1 112 ? 7.890 -14.312 -9.225 1.00 78.44 112 ASP A CA 1
ATOM 823 C C . ASP A 1 112 ? 7.178 -14.085 -10.565 1.00 78.44 112 ASP A C 1
ATOM 825 O O . ASP A 1 112 ? 7.774 -14.226 -11.635 1.00 78.44 112 ASP A O 1
ATOM 829 N N . LYS A 1 113 ? 5.891 -13.726 -10.514 1.00 82.56 113 LYS A N 1
ATOM 830 C CA . LYS A 1 113 ? 5.049 -13.480 -11.693 1.00 82.56 113 LYS A CA 1
ATOM 831 C C . LYS A 1 113 ? 4.833 -11.997 -11.991 1.00 82.56 113 LYS A C 1
ATOM 833 O O . LYS A 1 113 ? 4.181 -11.692 -12.990 1.00 82.56 113 LYS A O 1
ATOM 838 N N . ASN A 1 114 ? 5.364 -11.091 -11.163 1.00 84.00 114 ASN A N 1
ATOM 839 C CA . ASN A 1 114 ? 5.046 -9.659 -11.192 1.00 84.00 114 ASN A CA 1
ATOM 840 C C . ASN A 1 114 ? 3.522 -9.418 -11.252 1.00 84.00 114 ASN A C 1
ATOM 842 O O . ASN A 1 114 ? 3.023 -8.681 -12.111 1.00 84.00 114 ASN A O 1
ATOM 846 N N . LEU A 1 115 ? 2.793 -10.134 -10.392 1.00 89.19 115 LEU A N 1
ATOM 847 C CA . LEU A 1 115 ? 1.337 -10.210 -10.371 1.00 89.19 115 LEU A CA 1
ATOM 848 C C . LEU A 1 115 ? 0.836 -9.938 -8.954 1.00 89.19 115 LEU A C 1
ATOM 850 O O . LEU A 1 115 ? 1.235 -10.639 -8.031 1.00 89.19 115 LEU A O 1
ATOM 854 N N . ASP A 1 116 ? -0.084 -8.996 -8.815 1.00 91.25 116 ASP A N 1
ATOM 855 C CA . ASP A 1 116 ? -0.876 -8.817 -7.607 1.00 91.25 116 ASP A CA 1
ATOM 856 C C . ASP A 1 116 ? -2.243 -9.483 -7.799 1.00 91.25 116 ASP A C 1
ATOM 858 O O . ASP A 1 116 ? -2.931 -9.262 -8.800 1.00 91.25 116 ASP A O 1
ATOM 862 N N . ILE A 1 117 ? -2.638 -10.310 -6.838 1.00 94.94 117 ILE A N 1
ATOM 863 C CA . ILE A 1 117 ? -3.940 -10.974 -6.811 1.00 94.94 117 ILE A CA 1
ATOM 864 C C . ILE A 1 117 ? -4.816 -10.231 -5.806 1.00 94.94 117 ILE A C 1
ATOM 866 O O . ILE A 1 117 ? -4.469 -10.149 -4.627 1.00 94.94 117 ILE A O 1
ATOM 870 N N . ARG A 1 118 ? -5.947 -9.693 -6.266 1.00 96.31 118 ARG A N 1
ATOM 871 C CA . ARG A 1 118 ? -6.943 -9.025 -5.421 1.00 96.31 118 ARG A CA 1
ATOM 872 C C . ARG A 1 118 ? -8.064 -9.991 -5.071 1.00 96.31 118 ARG A C 1
ATOM 874 O O . ARG A 1 118 ? -8.638 -10.642 -5.939 1.00 96.31 118 ARG A O 1
ATOM 881 N N . TYR A 1 119 ? -8.370 -10.062 -3.787 1.00 96.38 119 TYR A N 1
ATOM 882 C CA . TYR A 1 119 ? -9.495 -10.792 -3.232 1.00 96.38 119 TYR A CA 1
ATOM 883 C C . TYR A 1 119 ? -10.490 -9.763 -2.703 1.00 96.38 119 TYR A C 1
ATOM 885 O O . TYR A 1 119 ? -10.188 -9.084 -1.725 1.00 96.38 119 TYR A O 1
ATOM 893 N N . SER A 1 120 ? -11.661 -9.636 -3.325 1.00 96.19 120 SER A N 1
ATOM 894 C CA . SER A 1 120 ? -12.711 -8.716 -2.867 1.00 96.19 120 SER A CA 1
ATOM 895 C C . SER A 1 120 ? -13.764 -9.403 -1.997 1.00 96.19 120 SER A C 1
ATOM 897 O O . SER A 1 120 ? -14.146 -10.551 -2.229 1.00 96.19 120 SER A O 1
ATOM 899 N N . SER A 1 121 ? -14.295 -8.666 -1.024 1.00 95.56 121 SER A N 1
ATOM 900 C CA . SER A 1 121 ? -15.426 -9.077 -0.197 1.00 95.56 121 SER A CA 1
ATOM 901 C C . SER A 1 121 ? -16.337 -7.896 0.127 1.00 95.56 121 SER A C 1
ATOM 903 O O . SER A 1 121 ? -15.875 -6.768 0.257 1.00 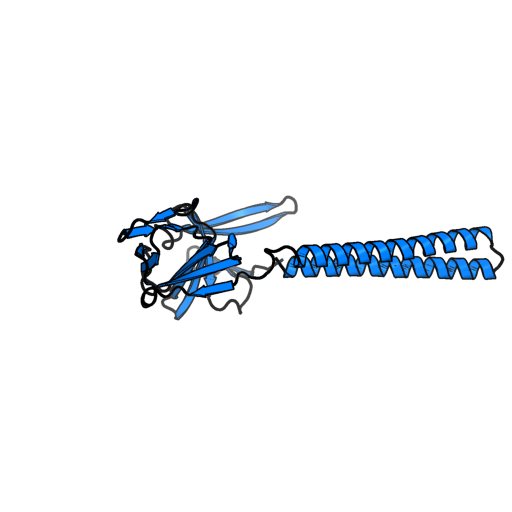95.56 121 SER A O 1
ATOM 905 N N . ARG A 1 122 ? -17.639 -8.164 0.288 1.00 94.62 122 ARG A N 1
ATOM 906 C CA . ARG A 1 122 ? -18.643 -7.177 0.737 1.00 94.62 122 ARG A CA 1
ATOM 907 C C . ARG A 1 122 ? -18.959 -7.260 2.227 1.00 94.62 122 ARG A C 1
ATOM 909 O O . ARG A 1 122 ? -19.651 -6.405 2.770 1.00 94.62 122 ARG A O 1
ATOM 916 N N . ASP A 1 123 ? -18.511 -8.322 2.884 1.00 93.56 123 ASP A N 1
ATOM 917 C CA . ASP A 1 123 ? -18.817 -8.616 4.283 1.00 93.56 123 ASP A CA 1
ATOM 918 C C . ASP A 1 123 ? -17.550 -8.890 5.105 1.00 93.56 123 ASP A C 1
ATOM 920 O O . ASP A 1 123 ? -17.617 -9.455 6.198 1.00 93.56 123 ASP A O 1
ATOM 924 N N . GLY A 1 124 ? -16.384 -8.514 4.576 1.00 92.19 124 GLY A N 1
ATOM 925 C CA . GLY A 1 124 ? -15.094 -8.795 5.193 1.00 92.19 124 GLY A CA 1
ATOM 926 C C . GLY A 1 124 ? -14.716 -10.274 5.221 1.00 92.19 124 GLY A C 1
ATOM 927 O O . GLY A 1 124 ? -13.797 -10.626 5.950 1.00 92.19 124 GLY A O 1
ATOM 928 N N . THR A 1 125 ? -15.408 -11.155 4.494 1.00 95.81 125 THR A N 1
ATOM 929 C CA . THR A 1 125 ? -15.080 -12.583 4.394 1.00 95.81 125 THR A CA 1
ATOM 930 C C . THR A 1 125 ? -14.594 -12.926 2.990 1.00 95.81 125 THR A C 1
ATOM 932 O O . THR A 1 125 ? -15.306 -12.738 2.005 1.00 95.81 125 THR A O 1
ATOM 935 N N . PHE A 1 126 ? -13.386 -13.469 2.895 1.00 96.06 126 PHE A N 1
ATOM 936 C CA . PHE A 1 126 ? -12.702 -13.796 1.651 1.00 96.06 126 PHE A CA 1
ATOM 937 C C . PHE A 1 126 ? -12.566 -15.302 1.510 1.00 96.06 126 PHE A C 1
ATOM 939 O O . PHE A 1 126 ? -12.193 -16.000 2.454 1.00 96.06 126 PHE A O 1
ATOM 946 N N . LYS A 1 127 ? -12.811 -15.791 0.297 1.00 97.31 127 LYS A N 1
ATOM 947 C CA . LYS A 1 127 ? -12.374 -17.118 -0.126 1.00 97.31 127 LYS A CA 1
ATOM 948 C C . LYS A 1 127 ? -11.037 -16.961 -0.834 1.00 97.31 127 LYS A C 1
ATOM 950 O O . LYS A 1 127 ? -10.949 -16.208 -1.800 1.00 97.31 127 LYS A O 1
ATOM 955 N N . VAL A 1 128 ? -10.034 -17.684 -0.366 1.00 96.62 128 VAL A N 1
ATOM 956 C CA . VAL A 1 128 ? -8.677 -17.685 -0.925 1.00 96.62 128 VAL A CA 1
ATOM 957 C C . VAL A 1 128 ? -8.260 -19.128 -1.211 1.00 96.62 128 VAL A C 1
ATOM 959 O O . VAL A 1 128 ? -8.826 -20.036 -0.599 1.00 96.62 128 VAL A O 1
ATOM 962 N N . PRO A 1 129 ? -7.324 -19.395 -2.135 1.00 97.00 129 PRO A N 1
ATOM 963 C CA . PRO A 1 129 ? -6.729 -20.722 -2.271 1.00 97.00 129 PRO A CA 1
ATOM 964 C C . PRO A 1 129 ? -6.206 -21.257 -0.929 1.00 97.00 129 PRO A C 1
ATOM 966 O O . PRO A 1 129 ? -5.856 -20.494 -0.041 1.00 97.00 129 PRO A O 1
ATOM 969 N N . ALA A 1 130 ? -6.171 -22.572 -0.748 1.00 96.94 130 ALA A N 1
ATOM 970 C CA . ALA A 1 130 ? -5.435 -23.171 0.360 1.00 96.94 130 ALA A CA 1
ATOM 971 C C . ALA A 1 130 ? -3.936 -23.204 0.015 1.00 96.94 130 ALA A C 1
ATOM 973 O O . ALA A 1 130 ? -3.567 -23.538 -1.115 1.00 96.94 130 ALA A O 1
ATOM 974 N N . GLY A 1 131 ? -3.075 -22.908 0.987 1.00 94.81 131 GLY A N 1
ATOM 975 C CA . GLY A 1 131 ? -1.624 -22.912 0.822 1.00 94.81 131 GLY A CA 1
ATOM 976 C C . GLY A 1 131 ? -0.923 -21.718 1.461 1.00 94.81 131 GLY A C 1
ATOM 977 O O . GLY A 1 131 ? -1.424 -21.106 2.402 1.00 94.81 131 GLY A O 1
ATOM 978 N N . MET A 1 132 ? 0.278 -21.432 0.959 1.00 92.56 132 MET A N 1
ATOM 979 C CA . MET A 1 132 ? 1.129 -20.338 1.425 1.00 92.56 132 MET A CA 1
ATOM 980 C C . MET A 1 132 ? 0.744 -19.030 0.734 1.00 92.56 132 MET A C 1
ATOM 982 O O . MET A 1 132 ? 0.732 -18.989 -0.494 1.00 92.56 132 MET A O 1
ATOM 986 N N . HIS A 1 133 ? 0.512 -17.977 1.514 1.00 90.94 133 HIS A N 1
ATOM 987 C CA . HIS A 1 133 ? 0.135 -16.649 1.032 1.00 90.94 133 HIS A CA 1
ATOM 988 C C . HIS A 1 133 ? 1.008 -15.556 1.633 1.00 90.94 133 HIS A C 1
ATOM 990 O O . HIS A 1 133 ? 1.240 -15.544 2.843 1.00 90.94 133 HIS A O 1
ATOM 996 N N . ASP A 1 134 ? 1.439 -14.613 0.799 1.00 88.69 134 ASP A N 1
ATOM 997 C CA . ASP A 1 134 ? 2.134 -13.390 1.217 1.00 88.69 134 ASP A CA 1
ATOM 998 C C . ASP A 1 134 ? 1.275 -12.163 0.883 1.00 88.69 134 ASP A C 1
ATOM 1000 O O . ASP A 1 134 ? 1.339 -11.584 -0.208 1.00 88.69 134 ASP A O 1
ATOM 1004 N N . PHE A 1 135 ? 0.400 -11.805 1.822 1.00 90.12 135 PHE A N 1
ATOM 1005 C CA . PHE A 1 135 ? -0.501 -10.672 1.661 1.00 90.12 135 PHE A CA 1
ATOM 1006 C C . PHE A 1 135 ? 0.248 -9.352 1.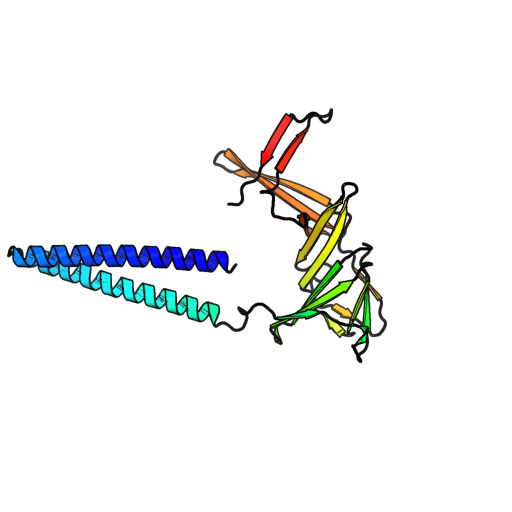856 1.00 90.12 135 PHE A C 1
ATOM 1008 O O . PHE A 1 135 ? 0.847 -9.091 2.900 1.00 90.12 135 PHE A O 1
ATOM 1015 N N . SER A 1 136 ? 0.196 -8.494 0.841 1.00 87.31 136 SER A N 1
ATOM 1016 C CA . SER A 1 136 ? 0.966 -7.253 0.778 1.00 87.31 136 SER A CA 1
ATOM 1017 C C . SER A 1 136 ? 0.175 -6.037 1.244 1.00 87.31 136 SER A C 1
ATOM 1019 O O . SER A 1 136 ? 0.747 -5.125 1.850 1.00 87.31 136 SER A O 1
ATOM 1021 N N . SER A 1 137 ? -1.135 -6.019 1.009 1.00 89.19 137 SER A N 1
ATOM 1022 C CA . SER A 1 137 ? -2.005 -4.930 1.437 1.00 89.19 137 SER A CA 1
ATOM 1023 C C . SER A 1 137 ? -3.427 -5.399 1.688 1.00 89.19 137 SER A C 1
ATOM 1025 O O . SER A 1 137 ? -3.841 -6.488 1.294 1.00 89.19 137 SER A O 1
ATOM 1027 N N . TYR A 1 138 ? -4.184 -4.540 2.348 1.00 90.00 138 TYR A N 1
ATOM 1028 C CA . TYR A 1 138 ? -5.621 -4.668 2.470 1.00 90.00 138 TYR A CA 1
ATOM 1029 C C . TYR A 1 138 ? -6.227 -3.278 2.598 1.00 90.00 138 TYR A C 1
ATOM 1031 O O . TYR A 1 138 ? -5.610 -2.330 3.100 1.00 90.00 138 TYR A O 1
ATOM 1039 N N . GLU A 1 139 ? -7.443 -3.179 2.100 1.00 92.12 139 GLU A N 1
ATOM 1040 C CA . GLU A 1 139 ? -8.201 -1.955 1.924 1.00 92.12 139 GLU A CA 1
ATOM 1041 C C . GLU A 1 139 ? -9.616 -2.233 2.440 1.00 92.12 139 GLU A C 1
ATOM 1043 O O . GLU A 1 139 ? -10.172 -3.310 2.212 1.00 92.12 139 GLU A O 1
ATOM 1048 N N . ILE A 1 140 ? -10.200 -1.287 3.163 1.00 91.81 140 ILE A N 1
ATOM 1049 C CA . ILE A 1 140 ? -11.592 -1.347 3.607 1.00 91.81 140 ILE A CA 1
ATOM 1050 C C . ILE A 1 140 ? -12.283 -0.033 3.273 1.00 91.81 140 ILE A C 1
ATOM 1052 O O . ILE A 1 140 ? -11.680 1.035 3.397 1.00 91.81 140 ILE A O 1
ATOM 1056 N N . TRP A 1 141 ? -13.562 -0.110 2.921 1.00 91.50 141 TRP A N 1
ATOM 1057 C CA . TRP A 1 141 ? -14.387 1.058 2.650 1.00 91.50 141 TRP A CA 1
ATOM 1058 C C . TRP A 1 141 ? -15.576 1.120 3.597 1.00 91.50 141 TRP A C 1
ATOM 1060 O O . TRP A 1 141 ? -16.207 0.115 3.926 1.00 91.50 141 TRP A O 1
ATOM 1070 N N . ALA A 1 142 ? -15.890 2.333 4.034 1.00 87.94 142 ALA A N 1
ATOM 1071 C CA . ALA A 1 142 ? -17.041 2.617 4.873 1.00 87.94 142 ALA A CA 1
ATOM 1072 C C . ALA A 1 142 ? -17.704 3.924 4.439 1.00 87.94 142 ALA A C 1
ATOM 1074 O O . ALA A 1 142 ? -17.049 4.841 3.949 1.00 87.94 142 ALA A O 1
ATOM 1075 N N . THR A 1 143 ? -19.015 4.016 4.646 1.00 85.69 143 THR A N 1
ATOM 1076 C CA . THR A 1 143 ? -19.768 5.263 4.482 1.00 85.69 143 THR A CA 1
ATOM 1077 C C . THR A 1 143 ? -20.203 5.749 5.859 1.00 85.69 143 THR A C 1
ATOM 1079 O O . THR A 1 143 ? -20.741 4.967 6.642 1.00 85.69 143 THR A O 1
ATOM 1082 N N . ASP A 1 144 ? -19.937 7.013 6.172 1.00 82.62 144 ASP A N 1
ATOM 1083 C CA . ASP A 1 144 ? -20.369 7.640 7.417 1.00 82.62 144 ASP A CA 1
ATOM 1084 C C . ASP A 1 144 ? -21.855 8.044 7.374 1.00 82.62 144 ASP A C 1
ATOM 1086 O O . ASP A 1 144 ? -22.527 7.980 6.343 1.00 82.62 144 ASP A O 1
ATOM 1090 N N . GLU A 1 145 ? -22.386 8.486 8.515 1.00 81.56 145 GLU A N 1
ATOM 1091 C CA . GLU A 1 145 ? -23.793 8.885 8.663 1.00 81.56 145 GLU A CA 1
ATOM 1092 C C . GLU A 1 145 ? -24.199 10.073 7.774 1.00 81.56 145 GLU A C 1
ATOM 1094 O O . GLU A 1 145 ? -25.385 10.287 7.522 1.00 81.56 145 GLU A O 1
ATOM 1099 N N . LYS A 1 146 ? -23.227 10.857 7.294 1.00 82.56 146 LYS A N 1
ATOM 1100 C CA . LYS A 1 146 ? -23.431 12.008 6.408 1.00 82.56 146 LYS A CA 1
ATOM 1101 C C . LYS A 1 146 ? -23.260 11.637 4.930 1.00 82.56 146 LYS A C 1
ATOM 1103 O O . LYS A 1 146 ? -23.335 12.520 4.078 1.00 82.56 146 LYS A O 1
ATOM 1108 N N . GLY A 1 147 ? -23.044 10.358 4.617 1.00 82.50 147 GLY A N 1
ATOM 1109 C CA . GLY A 1 147 ? -22.796 9.875 3.259 1.00 82.50 147 GLY A CA 1
ATOM 1110 C C . GLY A 1 147 ? -21.355 10.074 2.780 1.00 82.50 147 GLY A C 1
ATOM 1111 O O . GLY A 1 147 ? -21.069 9.836 1.607 1.00 82.50 147 GLY A O 1
ATOM 1112 N N . GLY A 1 148 ? -20.448 10.510 3.657 1.00 82.50 148 GLY A N 1
ATOM 1113 C CA . GLY A 1 148 ? -19.024 10.605 3.369 1.00 82.50 148 GLY A CA 1
ATOM 1114 C C . GLY A 1 148 ? -18.416 9.215 3.248 1.00 82.50 148 GLY A C 1
ATOM 1115 O O . GLY A 1 148 ? -18.643 8.352 4.093 1.00 82.50 148 GLY A O 1
ATOM 1116 N N . LYS A 1 149 ? -17.650 8.980 2.185 1.00 86.38 149 LYS A N 1
ATOM 1117 C CA . LYS A 1 149 ? -17.004 7.691 1.943 1.00 86.38 149 LYS A CA 1
ATOM 1118 C C . LYS A 1 149 ? -15.545 7.730 2.350 1.00 86.38 149 LYS A C 1
ATOM 1120 O O . LYS A 1 149 ? -14.814 8.648 1.980 1.00 86.38 149 LYS A O 1
ATOM 1125 N N . TRP A 1 150 ? -15.138 6.698 3.064 1.00 86.50 150 TRP A N 1
ATOM 1126 C CA . TRP A 1 150 ? -13.831 6.565 3.674 1.00 86.50 150 TRP A CA 1
ATOM 1127 C C . TRP A 1 150 ? -13.184 5.265 3.234 1.00 86.50 150 TRP A C 1
ATOM 1129 O O . TRP A 1 150 ? -13.836 4.226 3.189 1.00 86.50 150 TRP A O 1
ATOM 1139 N N . GLU A 1 151 ? -11.894 5.342 2.963 1.00 89.88 151 GLU A N 1
ATOM 1140 C CA . GLU A 1 151 ? -11.000 4.222 2.738 1.00 89.88 151 GLU A CA 1
ATOM 1141 C C . GLU A 1 151 ? -10.016 4.157 3.907 1.00 89.88 151 GLU A C 1
ATOM 1143 O O . GLU A 1 151 ? -9.395 5.164 4.265 1.00 89.88 151 GLU A O 1
ATOM 1148 N N . ALA A 1 152 ? -9.849 2.973 4.490 1.00 89.50 152 ALA A N 1
ATOM 1149 C CA . ALA A 1 152 ? -8.701 2.684 5.334 1.00 89.50 152 ALA A CA 1
ATOM 1150 C C . ALA A 1 152 ? -7.847 1.607 4.669 1.00 89.50 152 ALA A C 1
ATOM 1152 O O . ALA A 1 152 ? -8.353 0.553 4.291 1.00 89.50 152 ALA A O 1
ATOM 1153 N N . SER A 1 153 ? -6.551 1.863 4.546 1.00 90.25 153 SER A N 1
ATOM 1154 C CA . SER A 1 153 ? -5.618 0.948 3.895 1.00 90.25 153 SER A CA 1
ATOM 1155 C C . SER A 1 153 ? -4.325 0.811 4.680 1.00 90.25 153 SER A C 1
ATOM 1157 O O . SER A 1 153 ? -3.887 1.721 5.392 1.00 90.25 153 SER A O 1
ATOM 1159 N N . SER A 1 154 ? -3.714 -0.362 4.575 1.00 87.88 154 SER A N 1
ATOM 1160 C CA . SER A 1 154 ? -2.462 -0.672 5.249 1.00 87.88 154 SER A CA 1
ATOM 1161 C C . SER A 1 154 ? -1.639 -1.648 4.413 1.00 87.88 154 SER A C 1
ATOM 1163 O O . SER A 1 154 ? -2.166 -2.499 3.693 1.00 87.88 154 SER A O 1
ATOM 1165 N N . TRP A 1 155 ? -0.325 -1.462 4.484 1.00 83.25 155 TRP A N 1
ATOM 1166 C CA . TRP A 1 155 ? 0.676 -2.197 3.721 1.00 83.25 155 TRP A CA 1
ATOM 1167 C C . TRP A 1 155 ? 1.457 -3.048 4.710 1.00 83.25 155 TRP A C 1
ATOM 1169 O O . TRP A 1 155 ? 2.148 -2.484 5.554 1.00 83.25 155 TRP A O 1
ATOM 1179 N N . LYS A 1 156 ? 1.334 -4.375 4.599 1.00 69.69 156 LYS A N 1
ATOM 1180 C CA . LYS A 1 156 ? 1.860 -5.378 5.541 1.00 69.69 156 LYS A CA 1
ATOM 1181 C C . LYS A 1 156 ? 1.407 -5.161 6.994 1.00 69.69 156 LYS A C 1
ATOM 1183 O O . LYS A 1 156 ? 1.857 -4.258 7.692 1.00 69.69 156 LYS A O 1
ATOM 1188 N N . THR A 1 157 ? 0.521 -6.029 7.475 1.00 66.25 157 THR A N 1
ATOM 1189 C CA . THR A 1 157 ? 0.134 -6.040 8.897 1.00 66.25 157 THR A CA 1
ATOM 1190 C C . THR A 1 157 ? 1.094 -6.883 9.718 1.00 66.25 157 THR A C 1
ATOM 1192 O O . THR A 1 157 ? 1.715 -7.790 9.180 1.00 66.25 157 THR A O 1
ATOM 1195 N N . ALA A 1 158 ? 1.142 -6.659 11.028 1.00 66.62 158 ALA A N 1
ATOM 1196 C CA . ALA A 1 158 ? 1.745 -7.576 11.987 1.00 66.62 158 ALA A CA 1
ATOM 1197 C C . ALA A 1 158 ? 1.084 -8.966 11.961 1.00 66.62 158 ALA A C 1
ATOM 1199 O O . ALA A 1 158 ? 1.763 -9.969 12.155 1.00 66.62 158 ALA A O 1
ATOM 1200 N N . ASP A 1 159 ? -0.217 -9.051 11.652 1.00 65.75 159 ASP A N 1
ATOM 1201 C CA . ASP A 1 159 ? -0.895 -10.342 11.447 1.00 65.75 159 ASP A CA 1
ATOM 1202 C C . ASP A 1 159 ? -0.362 -11.074 10.189 1.00 65.75 159 ASP A C 1
ATOM 1204 O O . ASP A 1 159 ? -0.426 -12.299 10.115 1.00 65.75 159 ASP A O 1
ATOM 1208 N N . PHE A 1 160 ? 0.222 -10.334 9.240 1.00 64.88 160 PHE A N 1
ATOM 1209 C CA . PHE A 1 160 ? 0.861 -10.801 8.005 1.00 64.88 160 PHE A CA 1
ATOM 1210 C C . PHE A 1 160 ? 2.367 -10.516 7.970 1.00 64.88 160 PHE A C 1
ATOM 1212 O O . PHE A 1 160 ? 2.952 -10.445 6.890 1.00 64.88 160 PHE A O 1
ATOM 1219 N N . GLU A 1 161 ? 3.028 -10.334 9.121 1.00 62.09 161 GLU A N 1
ATOM 1220 C CA . GLU A 1 161 ? 4.461 -9.989 9.137 1.00 62.09 161 GLU A CA 1
ATOM 1221 C C . GLU A 1 161 ? 5.316 -11.075 8.450 1.00 62.09 161 GLU A C 1
ATOM 1223 O O . GLU A 1 161 ? 6.465 -10.824 8.091 1.00 62.09 161 GLU A O 1
ATOM 1228 N N . ASN A 1 162 ? 4.729 -12.257 8.208 1.00 64.06 162 ASN A N 1
ATOM 1229 C CA . ASN A 1 162 ? 5.266 -13.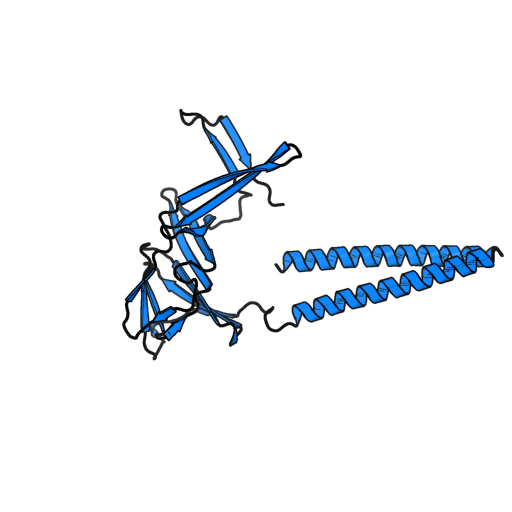349 7.409 1.00 64.06 162 ASN A CA 1
ATOM 1230 C C . ASN A 1 162 ? 4.187 -14.007 6.528 1.00 64.06 162 ASN A C 1
ATOM 1232 O O . ASN A 1 162 ? 2.987 -13.830 6.735 1.00 64.06 162 ASN A O 1
ATOM 1236 N N . THR A 1 163 ? 4.641 -14.855 5.601 1.00 82.56 163 THR A N 1
ATOM 1237 C CA . THR A 1 163 ? 3.798 -15.756 4.808 1.00 82.56 163 THR A CA 1
ATOM 1238 C C . THR A 1 163 ? 2.901 -16.622 5.705 1.00 82.56 163 THR A C 1
ATOM 1240 O O . THR A 1 163 ? 3.391 -17.291 6.618 1.00 82.56 163 THR A O 1
ATOM 1243 N N . ILE A 1 164 ? 1.597 -16.651 5.426 1.00 88.62 164 ILE A N 1
ATOM 1244 C CA . ILE A 1 164 ? 0.610 -17.469 6.143 1.00 88.62 164 ILE A CA 1
ATOM 1245 C C . ILE A 1 164 ? 0.379 -18.778 5.396 1.00 88.62 164 ILE A C 1
ATOM 1247 O O . ILE A 1 164 ? 0.227 -18.771 4.182 1.00 88.62 164 ILE A O 1
ATOM 1251 N N . ASN A 1 165 ? 0.287 -19.895 6.122 1.00 92.31 165 ASN A N 1
ATOM 1252 C CA . ASN A 1 165 ? -0.163 -21.172 5.568 1.00 92.31 165 ASN A CA 1
ATOM 1253 C C . ASN A 1 165 ? -1.624 -21.448 5.948 1.00 92.31 165 ASN A C 1
ATOM 1255 O O . ASN A 1 165 ? -1.934 -21.598 7.131 1.00 92.31 165 ASN A O 1
ATOM 1259 N N . LEU A 1 166 ? -2.505 -21.560 4.960 1.00 94.50 166 LEU A N 1
ATOM 1260 C CA . LEU A 1 166 ? -3.920 -21.865 5.144 1.00 94.50 166 LEU A CA 1
ATOM 1261 C C . LEU A 1 166 ? -4.214 -23.304 4.734 1.00 94.50 166 LEU A C 1
ATOM 1263 O O . LEU A 1 166 ? -4.021 -23.690 3.581 1.00 94.50 166 LEU A O 1
ATOM 1267 N N . ALA A 1 167 ? -4.720 -24.100 5.673 1.00 96.31 167 ALA A N 1
ATOM 1268 C CA . ALA A 1 167 ? -5.171 -25.453 5.372 1.00 96.31 167 ALA A CA 1
ATOM 1269 C C . ALA A 1 167 ? -6.494 -25.442 4.582 1.00 96.31 167 ALA A C 1
ATOM 1271 O O . ALA A 1 167 ? -7.272 -24.487 4.657 1.00 96.31 167 ALA A O 1
ATOM 1272 N N . GLU A 1 168 ? -6.766 -26.528 3.858 1.00 96.19 168 GLU A N 1
ATOM 1273 C CA . GLU A 1 168 ? -8.055 -26.757 3.192 1.00 96.19 168 GLU A CA 1
ATOM 1274 C C . GLU A 1 168 ? -9.223 -26.615 4.180 1.00 96.19 168 GLU A C 1
ATOM 1276 O O . GLU A 1 168 ? -9.149 -27.107 5.308 1.00 96.19 168 GLU A O 1
ATOM 1281 N N . ASP A 1 169 ? -10.275 -25.904 3.759 1.00 95.25 169 ASP A N 1
ATOM 1282 C CA . ASP A 1 169 ? -11.495 -25.622 4.529 1.00 95.25 169 ASP A CA 1
ATOM 1283 C C . ASP A 1 169 ? -11.259 -24.914 5.878 1.00 95.25 169 ASP A C 1
ATOM 1285 O O . ASP A 1 169 ? -12.173 -24.781 6.702 1.00 95.25 169 ASP A O 1
ATOM 1289 N N . SER A 1 170 ? -10.041 -24.412 6.112 1.00 96.94 170 SER A N 1
ATOM 1290 C CA . SER A 1 170 ? -9.721 -23.669 7.324 1.00 96.94 170 SER A CA 1
ATOM 1291 C C . SER A 1 170 ? -10.370 -22.289 7.326 1.00 96.94 170 SER A C 1
ATOM 1293 O O . SER A 1 170 ? -10.684 -21.699 6.288 1.00 96.94 170 SER A O 1
ATOM 1295 N N . LYS A 1 171 ? -10.581 -21.778 8.539 1.00 96.25 171 LYS A N 1
ATOM 1296 C CA . LYS A 1 171 ? -11.079 -20.430 8.791 1.00 96.25 171 LYS A CA 1
ATOM 1297 C C . LYS A 1 171 ? -10.066 -19.698 9.649 1.00 96.25 171 LYS A C 1
ATOM 1299 O O . LYS A 1 171 ? -9.715 -20.181 10.724 1.00 96.25 171 LYS A O 1
ATOM 1304 N N . MET A 1 172 ? -9.629 -18.541 9.178 1.00 92.56 172 MET A N 1
ATOM 1305 C CA . MET A 1 172 ? -8.751 -17.642 9.909 1.00 92.56 172 MET A CA 1
ATOM 1306 C C . MET A 1 172 ? -9.442 -16.296 10.067 1.00 92.56 172 MET A C 1
ATOM 1308 O O . MET A 1 172 ? -9.903 -15.707 9.093 1.00 92.56 172 MET A O 1
ATOM 1312 N N . GLU A 1 173 ? -9.502 -15.804 11.298 1.00 90.94 173 GLU A N 1
ATOM 1313 C CA . GLU A 1 173 ? -9.873 -14.419 11.552 1.00 90.94 173 GLU A CA 1
ATOM 1314 C C . GLU A 1 173 ? -8.606 -13.572 11.633 1.00 90.94 173 GLU A C 1
ATOM 1316 O O . GLU A 1 173 ? -7.668 -13.921 12.350 1.00 90.94 173 GLU A O 1
ATOM 1321 N N . LEU A 1 174 ? -8.589 -12.461 10.906 1.00 87.19 174 LEU A N 1
ATOM 1322 C CA . LEU A 1 174 ? -7.517 -11.478 10.954 1.00 87.19 174 LEU A CA 1
ATOM 1323 C C . LEU A 1 174 ? -8.024 -10.245 11.670 1.00 87.19 174 LEU A C 1
ATOM 1325 O O . LEU A 1 174 ? -9.011 -9.640 11.255 1.00 87.19 174 LEU A O 1
ATOM 1329 N N . LEU A 1 175 ? -7.341 -9.849 12.736 1.00 86.31 175 LEU A N 1
ATOM 1330 C CA . LEU A 1 175 ? -7.785 -8.772 13.615 1.00 86.31 175 LEU A CA 1
ATOM 1331 C C . LEU A 1 175 ? -7.308 -7.409 13.100 1.00 86.31 175 LEU A C 1
ATOM 1333 O O . LEU A 1 175 ? -6.898 -6.549 13.880 1.00 86.31 175 LEU A O 1
ATOM 1337 N N . ALA A 1 176 ? -7.419 -7.231 11.786 1.00 84.75 176 ALA A N 1
ATOM 1338 C CA . ALA A 1 176 ? -7.099 -6.017 11.070 1.00 84.75 176 ALA A CA 1
ATOM 1339 C C . ALA A 1 176 ? -8.348 -5.146 10.871 1.00 84.75 176 ALA A C 1
ATOM 1341 O O . ALA A 1 176 ? -9.457 -5.645 10.651 1.00 84.75 176 ALA A O 1
ATOM 1342 N N . GLY A 1 177 ? -8.167 -3.828 10.929 1.00 84.62 177 GLY A N 1
ATOM 1343 C CA . GLY A 1 177 ? -9.229 -2.853 10.665 1.00 84.62 177 GLY A CA 1
ATOM 1344 C C . GLY A 1 177 ? -9.848 -2.239 11.929 1.00 84.62 177 GLY A C 1
ATOM 1345 O O . GLY A 1 177 ? -9.258 -2.284 13.009 1.00 84.62 177 GLY A O 1
ATOM 1346 N N . PRO A 1 178 ? -11.022 -1.594 11.818 1.00 85.50 178 PRO A N 1
ATOM 1347 C CA . PRO A 1 178 ? -11.583 -0.773 12.881 1.00 85.50 178 PRO A CA 1
ATOM 1348 C C . PRO A 1 178 ? -11.935 -1.580 14.140 1.00 85.50 178 PRO A C 1
ATOM 1350 O O . PRO A 1 178 ? -12.216 -2.782 14.077 1.00 85.50 178 PRO A O 1
ATOM 1353 N N . PRO A 1 179 ? -12.002 -0.915 15.308 1.00 88.44 179 PRO A N 1
ATOM 1354 C CA . PRO A 1 179 ? -11.794 0.501 15.563 1.00 88.44 179 PRO A CA 1
ATOM 1355 C C . PRO A 1 179 ? -10.317 0.886 15.490 1.00 88.44 179 PRO A C 1
ATOM 1357 O O . PRO A 1 179 ? -9.433 0.142 15.917 1.00 88.44 179 PRO A O 1
ATOM 1360 N N . PHE A 1 180 ? -10.086 2.093 14.987 1.00 87.06 180 PHE A N 1
ATOM 1361 C CA . PHE A 1 180 ? -8.764 2.691 14.904 1.00 87.06 180 PHE A CA 1
ATOM 1362 C C . PHE A 1 180 ? -8.486 3.580 16.114 1.00 87.06 180 PHE A C 1
ATOM 1364 O O . PHE A 1 180 ? -9.352 4.318 16.580 1.00 87.06 180 PHE A O 1
ATOM 1371 N N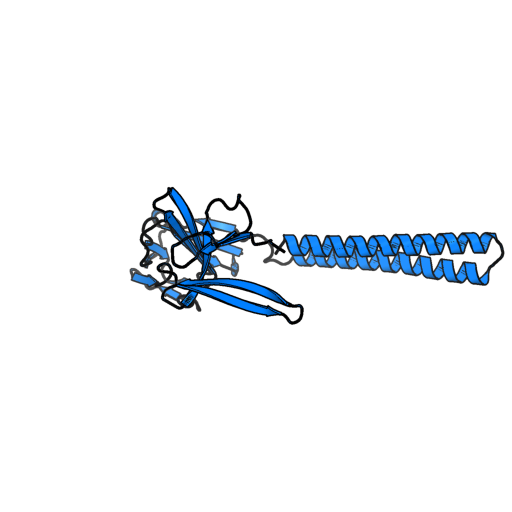 . THR A 1 181 ? -7.244 3.553 16.581 1.00 89.12 181 THR A N 1
ATOM 1372 C CA . THR A 1 181 ? -6.683 4.519 17.521 1.00 89.12 181 THR A CA 1
ATOM 1373 C C . THR A 1 181 ? -5.915 5.572 16.735 1.00 89.12 181 THR A C 1
ATOM 1375 O O . THR A 1 181 ? -4.929 5.254 16.071 1.00 89.12 181 THR A O 1
ATOM 1378 N N . ALA A 1 182 ? -6.345 6.829 16.824 1.00 84.31 182 ALA A N 1
ATOM 1379 C CA . ALA A 1 182 ? -5.634 7.960 16.241 1.00 84.31 182 ALA A CA 1
ATOM 1380 C C . ALA A 1 182 ? -4.614 8.525 17.243 1.00 84.31 182 ALA A C 1
ATOM 1382 O O . ALA A 1 182 ? -4.956 8.823 18.388 1.00 84.31 182 ALA A O 1
ATOM 1383 N N . LYS A 1 183 ? -3.361 8.703 16.815 1.00 85.50 183 LYS A N 1
ATOM 1384 C CA . LYS A 1 183 ? -2.290 9.310 17.612 1.00 85.50 183 LYS A CA 1
ATOM 1385 C C . LYS A 1 183 ? -1.706 10.513 16.886 1.00 85.50 183 LYS A C 1
ATOM 1387 O O . LYS A 1 183 ? -1.096 10.368 15.826 1.00 85.50 183 LYS A O 1
ATOM 1392 N N . LEU A 1 184 ? -1.844 11.684 17.501 1.00 81.69 184 LEU A N 1
ATOM 1393 C CA . LEU A 1 184 ? -1.174 12.905 17.071 1.00 81.69 184 LEU A CA 1
ATOM 1394 C C . LEU A 1 184 ? 0.214 12.985 17.718 1.00 81.69 184 LEU A C 1
ATOM 1396 O O . LEU A 1 184 ? 0.343 13.003 18.941 1.00 81.69 184 LEU A O 1
ATOM 1400 N N . SER A 1 185 ? 1.248 13.046 16.888 1.00 83.69 185 SER A N 1
ATOM 1401 C CA . SER A 1 185 ? 2.628 13.301 17.297 1.00 83.69 185 SER A CA 1
ATOM 1402 C C . SER A 1 185 ? 3.003 14.736 16.945 1.00 83.69 185 SER A C 1
ATOM 1404 O O . SER A 1 185 ? 2.736 15.190 15.832 1.00 83.69 185 SER A O 1
ATOM 1406 N N . ILE A 1 186 ? 3.641 15.432 17.886 1.00 83.75 186 ILE A N 1
ATOM 1407 C CA . ILE A 1 186 ? 4.086 16.820 17.736 1.00 83.75 186 ILE A CA 1
ATOM 1408 C C . ILE A 1 186 ? 5.600 16.848 17.916 1.00 83.75 186 ILE A C 1
ATOM 1410 O O . ILE A 1 186 ? 6.119 16.310 18.895 1.00 83.75 186 ILE A O 1
ATOM 1414 N N . LYS A 1 187 ? 6.313 17.457 16.969 1.00 85.81 187 LYS A N 1
ATOM 1415 C CA . LYS A 1 187 ? 7.765 17.631 17.041 1.00 85.81 187 LYS A CA 1
ATOM 1416 C C . LYS A 1 187 ? 8.139 19.068 16.715 1.00 85.81 187 LYS A C 1
ATOM 1418 O O . LYS A 1 187 ? 7.982 19.499 15.575 1.00 85.81 187 LYS A O 1
ATOM 1423 N N . GLU A 1 188 ? 8.666 19.775 17.704 1.00 87.81 188 GLU A N 1
ATOM 1424 C CA . GLU A 1 188 ? 9.283 21.086 17.516 1.00 87.81 188 GLU A CA 1
ATOM 1425 C C . GLU A 1 188 ? 10.692 20.917 16.929 1.00 87.81 188 GLU A C 1
ATOM 1427 O O . GLU A 1 188 ? 11.458 20.035 17.333 1.00 87.81 188 GLU A O 1
ATOM 1432 N N . LYS A 1 189 ? 11.014 21.719 15.918 1.00 85.56 189 LYS A N 1
ATOM 1433 C CA . LYS A 1 189 ? 12.331 21.789 15.289 1.00 85.56 189 LYS A CA 1
ATOM 1434 C C . LYS A 1 189 ? 13.087 23.001 15.826 1.00 85.56 189 LYS A C 1
ATOM 1436 O O . LYS A 1 189 ? 12.504 23.966 16.305 1.00 85.56 189 LYS A O 1
ATOM 1441 N N . SER A 1 190 ? 14.411 22.965 15.704 1.00 87.38 190 SER A N 1
ATOM 1442 C CA . SER A 1 190 ? 15.308 24.012 16.213 1.00 87.38 190 SER A CA 1
ATOM 1443 C C . SER A 1 190 ? 15.123 25.389 15.565 1.00 87.38 190 SER A C 1
ATOM 1445 O O . SER A 1 190 ? 15.610 26.375 16.102 1.00 87.38 190 SER A O 1
ATOM 1447 N N . ASP A 1 191 ? 14.456 25.465 14.412 1.00 88.31 191 ASP A N 1
ATOM 1448 C CA . ASP A 1 191 ? 14.104 26.710 13.717 1.00 88.31 191 ASP A CA 1
ATOM 1449 C C . ASP A 1 191 ? 12.758 27.303 14.181 1.00 88.31 191 ASP A C 1
ATOM 1451 O O . ASP A 1 191 ? 12.269 28.262 13.586 1.00 88.31 191 ASP A O 1
ATOM 1455 N N . GLY A 1 192 ? 12.149 26.732 15.228 1.00 81.31 192 GLY A N 1
ATOM 1456 C CA . GLY A 1 192 ? 10.844 27.134 15.750 1.00 81.31 192 GLY A CA 1
ATOM 1457 C C . GLY A 1 192 ? 9.656 26.577 14.960 1.00 81.31 192 GLY A C 1
ATOM 1458 O O . GLY A 1 192 ? 8.512 26.903 15.272 1.00 81.31 192 GLY A O 1
ATOM 1459 N N . THR A 1 193 ? 9.883 25.738 13.940 1.00 81.12 193 THR A N 1
ATOM 1460 C CA . THR A 1 193 ? 8.787 25.077 13.219 1.00 81.12 193 THR A CA 1
ATOM 1461 C C . THR A 1 193 ? 8.265 23.864 13.988 1.00 81.12 193 THR A C 1
ATOM 1463 O O . THR A 1 193 ? 9.023 23.125 14.615 1.00 81.12 193 THR A O 1
ATOM 1466 N N . VAL A 1 194 ? 6.956 23.616 13.915 1.00 76.81 194 VAL A N 1
ATOM 1467 C CA . VAL A 1 194 ? 6.310 22.455 14.544 1.00 76.81 194 VAL A CA 1
ATOM 1468 C C . VAL A 1 194 ? 5.785 21.518 13.463 1.00 76.81 194 VAL A C 1
ATOM 1470 O O . VAL A 1 194 ? 5.050 21.928 12.568 1.00 76.81 194 VAL A O 1
ATOM 1473 N N . SER A 1 195 ? 6.167 20.246 13.547 1.00 73.88 195 SER A N 1
ATOM 1474 C CA . SER A 1 195 ? 5.653 19.178 12.695 1.00 73.88 195 SER A CA 1
ATOM 1475 C C . SER A 1 195 ? 4.569 18.407 13.432 1.00 73.88 195 SER A C 1
ATOM 1477 O O . SER A 1 195 ? 4.795 17.926 14.543 1.00 73.88 195 SER A O 1
ATOM 1479 N N . PHE A 1 196 ? 3.429 18.234 12.773 1.00 74.25 196 PHE A N 1
ATOM 1480 C CA . PHE A 1 196 ? 2.337 17.384 13.232 1.00 74.25 196 PHE A CA 1
ATOM 1481 C C . PHE A 1 196 ? 2.300 16.114 12.388 1.00 74.25 196 PHE A C 1
ATOM 1483 O O . PHE A 1 196 ? 2.541 16.148 11.181 1.00 74.25 196 PHE A O 1
ATOM 1490 N N . SER A 1 197 ? 2.016 14.978 13.012 1.00 75.62 197 SER A N 1
ATOM 1491 C CA . SER A 1 197 ? 1.803 13.719 12.300 1.00 75.62 197 SER A CA 1
ATOM 1492 C C . SER A 1 197 ? 0.672 12.956 12.958 1.00 75.62 197 SER A C 1
ATOM 1494 O O . SER A 1 197 ? 0.746 12.645 14.146 1.00 75.62 197 SER A O 1
ATOM 1496 N N . LEU A 1 198 ? -0.370 12.667 12.188 1.00 79.19 198 LEU A N 1
ATOM 1497 C CA . LEU A 1 198 ? -1.498 11.862 12.627 1.00 79.19 198 LEU A CA 1
ATOM 1498 C C . LEU A 1 198 ? -1.303 10.439 12.110 1.00 79.19 198 LEU A C 1
ATOM 1500 O O . LEU A 1 198 ? -1.183 10.235 10.907 1.00 79.19 198 LEU A O 1
ATOM 1504 N N . ASN A 1 199 ? -1.233 9.478 13.025 1.00 84.62 199 ASN A N 1
ATOM 1505 C CA . ASN A 1 199 ? -1.069 8.064 12.700 1.00 84.62 199 ASN A CA 1
ATOM 1506 C C . ASN A 1 199 ? -2.279 7.297 13.218 1.00 84.62 199 ASN A C 1
ATOM 1508 O O . ASN A 1 199 ? -2.747 7.573 14.326 1.00 84.62 199 ASN A O 1
ATOM 1512 N N . TYR A 1 200 ? -2.750 6.323 12.450 1.00 87.38 200 TYR A N 1
ATOM 1513 C CA . TYR A 1 200 ? -3.849 5.456 12.846 1.00 87.38 200 TYR A CA 1
ATOM 1514 C C . TYR A 1 200 ? -3.320 4.050 13.049 1.00 87.38 200 TYR A C 1
ATOM 1516 O O . TYR A 1 200 ? -2.576 3.544 12.213 1.00 87.38 200 TYR A O 1
ATOM 1524 N N . LYS A 1 201 ? -3.705 3.429 14.160 1.00 89.75 201 LYS A N 1
ATOM 1525 C CA . LYS A 1 201 ? -3.410 2.026 14.431 1.00 89.75 201 LYS A CA 1
ATOM 1526 C C . LYS A 1 201 ? -4.684 1.244 14.679 1.00 89.75 201 LYS A C 1
ATOM 1528 O O . LYS A 1 201 ? -5.598 1.772 15.306 1.00 89.75 201 LYS A O 1
ATOM 1533 N N . ASP A 1 202 ? -4.760 0.007 14.216 1.00 88.69 202 ASP A N 1
ATOM 1534 C CA . ASP A 1 202 ? -5.866 -0.880 14.584 1.00 88.69 202 ASP A CA 1
ATOM 1535 C C . ASP A 1 202 ? -5.686 -1.510 15.977 1.00 88.69 202 ASP A C 1
ATOM 1537 O O . ASP A 1 202 ? -4.775 -1.171 16.739 1.00 88.69 202 ASP A O 1
ATOM 1541 N N . ARG A 1 203 ? -6.565 -2.464 16.306 1.00 85.75 203 ARG A N 1
ATOM 1542 C CA . ARG A 1 203 ? -6.537 -3.250 17.550 1.00 85.75 203 ARG A CA 1
ATOM 1543 C C . ARG A 1 203 ? -5.238 -4.034 17.764 1.00 85.75 203 ARG A C 1
ATOM 1545 O O . ARG A 1 203 ? -4.927 -4.371 18.905 1.00 85.75 203 ARG A O 1
ATOM 1552 N N . LYS A 1 204 ? -4.513 -4.357 16.693 1.00 86.69 204 LYS A N 1
ATOM 1553 C CA . LYS A 1 204 ? -3.250 -5.104 16.716 1.00 86.69 204 LYS A CA 1
ATOM 1554 C C . LYS A 1 204 ? -2.025 -4.201 16.690 1.00 86.69 204 LYS A C 1
ATOM 1556 O O . LYS A 1 204 ? -0.916 -4.677 16.911 1.00 86.69 204 LYS A O 1
ATOM 1561 N N . GLY A 1 205 ? -2.222 -2.899 16.502 1.00 87.69 205 GLY A N 1
ATOM 1562 C CA . GLY A 1 205 ? -1.140 -1.934 16.391 1.00 87.69 205 GLY A CA 1
ATOM 1563 C C . GLY A 1 205 ? -0.609 -1.776 14.966 1.00 87.69 205 GLY A C 1
ATOM 1564 O O . GLY A 1 205 ? 0.404 -1.089 14.801 1.00 87.69 205 GLY A O 1
ATOM 1565 N N . ASN A 1 206 ? -1.279 -2.357 13.964 1.00 86.62 206 ASN A N 1
ATOM 1566 C CA . ASN A 1 206 ? -0.940 -2.198 12.552 1.00 86.62 206 ASN A CA 1
ATOM 1567 C C . ASN A 1 206 ? -1.154 -0.749 12.141 1.00 86.62 206 ASN A C 1
ATOM 1569 O O . ASN A 1 206 ? -2.178 -0.168 12.492 1.00 86.62 206 ASN A O 1
ATOM 1573 N N . ASP A 1 207 ? -0.218 -0.172 11.395 1.00 87.75 207 ASP A N 1
ATOM 1574 C CA . ASP A 1 207 ? -0.358 1.193 10.892 1.00 87.75 207 ASP A CA 1
ATOM 1575 C C . ASP A 1 207 ? -1.330 1.252 9.710 1.00 87.75 207 ASP A C 1
ATOM 1577 O O . ASP A 1 207 ? -1.255 0.438 8.791 1.00 87.75 207 ASP A O 1
ATOM 1581 N N . PHE A 1 208 ? -2.213 2.249 9.726 1.00 88.00 208 PHE A N 1
ATOM 1582 C CA . PHE A 1 208 ? -3.189 2.531 8.678 1.00 88.00 208 PHE A CA 1
ATOM 1583 C C . PHE A 1 208 ? -3.088 3.956 8.167 1.00 88.00 208 PHE A C 1
ATOM 1585 O O . PHE A 1 208 ? -2.863 4.911 8.915 1.00 88.00 208 PHE A O 1
ATOM 1592 N N . SER A 1 209 ? -3.387 4.088 6.881 1.00 86.75 209 SER A N 1
ATOM 1593 C CA . SER A 1 209 ? -3.823 5.338 6.276 1.00 86.75 209 SER A CA 1
ATOM 1594 C C . SER A 1 209 ? -5.347 5.374 6.261 1.00 86.75 209 SER A C 1
ATOM 1596 O O . SER A 1 209 ? -5.971 4.398 5.862 1.00 86.75 209 SER A O 1
ATOM 1598 N N . LEU A 1 210 ? -5.937 6.492 6.684 1.00 85.50 210 LEU A N 1
ATOM 1599 C CA . LEU A 1 210 ? -7.378 6.741 6.611 1.00 85.50 210 LEU A CA 1
ATOM 1600 C C . LEU A 1 210 ? -7.617 7.969 5.734 1.00 85.50 210 LEU A C 1
ATOM 1602 O O . LEU A 1 210 ? -7.027 9.024 5.974 1.00 85.50 210 LEU A O 1
ATOM 1606 N N . LEU A 1 211 ? -8.428 7.819 4.691 1.00 82.81 211 LEU A N 1
ATOM 1607 C CA . LEU A 1 211 ? -8.572 8.802 3.620 1.00 82.81 211 LEU A CA 1
ATOM 1608 C C . LEU A 1 211 ? -10.034 8.870 3.157 1.00 82.81 211 LEU A C 1
ATOM 1610 O O . LEU A 1 211 ? -10.683 7.832 3.079 1.00 82.81 211 LEU A O 1
ATOM 1614 N N . PRO A 1 212 ? -10.573 10.048 2.807 1.00 81.25 212 PRO A N 1
ATOM 1615 C CA . PRO A 1 212 ? -11.831 10.112 2.069 1.00 81.25 212 PRO A CA 1
ATOM 1616 C C . PRO A 1 212 ? -11.638 9.576 0.635 1.00 81.25 212 PRO A C 1
ATOM 1618 O O . PRO A 1 212 ? -10.607 9.846 0.016 1.00 81.25 212 PRO A O 1
ATOM 1621 N N . GLU A 1 213 ? -12.627 8.848 0.096 1.00 72.31 213 GLU A N 1
ATOM 1622 C CA . GLU A 1 213 ? -12.574 8.210 -1.244 1.00 72.31 213 GLU A CA 1
ATOM 1623 C C . GLU A 1 213 ? -12.296 9.245 -2.355 1.00 72.31 213 GLU A C 1
ATOM 1625 O O . GLU A 1 213 ? -11.524 9.007 -3.283 1.00 72.31 213 GLU A O 1
ATOM 1630 N N . ASN A 1 214 ? -12.858 10.448 -2.220 1.00 65.12 214 ASN A N 1
ATOM 1631 C CA . ASN A 1 214 ? -12.668 11.545 -3.164 1.00 65.12 214 ASN A CA 1
ATOM 1632 C C . ASN A 1 214 ? -11.558 12.490 -2.683 1.00 65.12 214 ASN A C 1
ATOM 1634 O O . ASN A 1 214 ? -11.824 13.558 -2.140 1.00 65.12 214 ASN A O 1
ATOM 1638 N N . ARG A 1 215 ? -10.294 12.130 -2.932 1.00 61.25 215 ARG A N 1
ATOM 1639 C CA . ARG A 1 215 ? -9.099 12.975 -2.695 1.00 61.25 215 ARG A CA 1
ATOM 1640 C C . ARG A 1 215 ? -9.027 14.276 -3.523 1.00 61.25 215 ARG A C 1
ATOM 1642 O O . ARG A 1 215 ? -7.964 14.889 -3.588 1.00 61.25 215 ARG A O 1
ATOM 1649 N N . ASN A 1 216 ? -10.108 14.708 -4.169 1.00 50.41 216 ASN A N 1
ATOM 1650 C CA . ASN A 1 216 ? -10.083 15.918 -4.995 1.00 50.41 216 ASN A CA 1
ATOM 1651 C C . ASN A 1 216 ? -9.964 17.218 -4.184 1.00 50.41 216 ASN A C 1
ATOM 1653 O O . ASN A 1 216 ? -9.626 18.252 -4.760 1.00 50.41 216 ASN A O 1
ATOM 1657 N N . ASP A 1 217 ? -10.152 17.180 -2.864 1.00 47.53 217 ASP A N 1
ATOM 1658 C CA . ASP A 1 217 ? -10.421 18.399 -2.108 1.00 47.53 217 ASP A CA 1
ATOM 1659 C C . ASP A 1 217 ? -9.390 18.596 -0.982 1.00 47.53 217 ASP A C 1
ATOM 1661 O O . ASP A 1 217 ? -9.668 18.398 0.197 1.00 47.53 217 ASP A O 1
ATOM 1665 N N . GLY A 1 218 ? -8.180 19.012 -1.364 1.00 54.09 218 GLY A N 1
ATOM 1666 C CA . GLY A 1 218 ? -7.239 19.679 -0.462 1.00 54.09 218 GLY A CA 1
ATOM 1667 C C . GLY A 1 218 ? -6.424 18.782 0.475 1.00 54.09 218 GLY A C 1
ATOM 1668 O O . GLY A 1 218 ? -6.723 17.623 0.751 1.00 54.09 218 GLY A O 1
ATOM 1669 N N . ALA A 1 219 ? -5.321 19.345 0.957 1.00 55.62 219 ALA A N 1
ATOM 1670 C CA . ALA A 1 219 ? -4.579 18.754 2.056 1.00 55.62 219 ALA A CA 1
ATOM 1671 C C . ALA A 1 219 ? -5.431 18.784 3.335 1.00 55.62 219 ALA A C 1
ATOM 1673 O O . ALA A 1 219 ? -6.224 19.712 3.500 1.00 55.62 219 ALA A O 1
ATOM 1674 N N . PRO A 1 220 ? -5.292 17.793 4.237 1.00 61.53 220 PRO A N 1
ATOM 1675 C CA . PRO A 1 220 ? -6.164 17.692 5.396 1.00 61.53 220 PRO A CA 1
ATOM 1676 C C . PRO A 1 220 ? -6.195 19.006 6.188 1.00 61.53 220 PRO A C 1
ATOM 1678 O O . PRO A 1 220 ? -5.179 19.678 6.362 1.00 61.53 220 P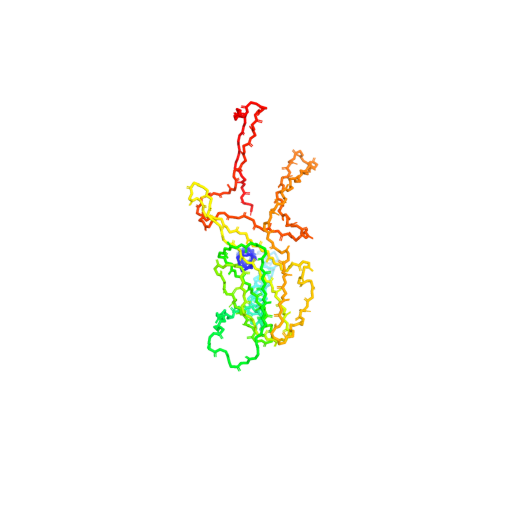RO A O 1
ATOM 1681 N N . GLY A 1 221 ? -7.381 19.395 6.638 1.00 68.69 221 GLY A N 1
ATOM 1682 C CA . GLY A 1 221 ? -7.548 20.512 7.556 1.00 68.69 221 GLY A CA 1
ATOM 1683 C C . GLY A 1 221 ? -7.349 20.069 9.002 1.00 68.69 221 GLY A C 1
ATOM 1684 O O . GLY A 1 221 ? -7.512 18.895 9.335 1.00 68.69 221 GLY A O 1
ATOM 1685 N N . PHE A 1 222 ? -7.049 21.010 9.884 1.00 73.94 222 PHE A N 1
ATOM 1686 C CA . PHE A 1 222 ? -7.249 20.839 11.316 1.00 73.94 222 PHE A CA 1
ATOM 1687 C C . PHE A 1 222 ? -8.089 21.991 11.849 1.00 73.94 222 PHE A C 1
ATOM 1689 O O . PHE A 1 222 ? -7.979 23.128 11.389 1.00 73.94 222 PHE A O 1
ATOM 1696 N N . GLU A 1 223 ? -8.905 21.695 12.852 1.00 79.62 223 GLU A N 1
ATOM 1697 C CA . GLU A 1 223 ? -9.596 22.686 13.662 1.00 79.62 223 GLU A CA 1
ATOM 1698 C C . GLU A 1 223 ? -9.241 22.425 15.118 1.00 79.62 223 GLU A C 1
ATOM 1700 O O . GLU A 1 223 ? -9.145 21.279 15.558 1.00 79.62 223 GLU A O 1
ATOM 1705 N N . VAL A 1 224 ? -9.041 23.492 15.876 1.00 76.12 224 VAL A N 1
ATOM 1706 C CA . VAL A 1 224 ? -8.905 23.409 17.324 1.00 76.12 224 VAL A CA 1
ATOM 1707 C C . VAL A 1 224 ? -10.104 24.094 17.924 1.00 76.12 224 VAL A C 1
ATOM 1709 O O . VAL A 1 224 ? -10.386 25.263 17.649 1.00 76.12 224 VAL A O 1
ATOM 1712 N N . LEU A 1 225 ? -10.804 23.327 18.742 1.00 84.50 225 LEU A N 1
ATOM 1713 C CA . LEU A 1 225 ? -12.019 23.747 19.402 1.00 84.50 225 LEU A CA 1
ATOM 1714 C C . LEU A 1 225 ? -11.716 24.068 20.869 1.00 84.50 225 LEU A C 1
ATOM 1716 O O . LEU A 1 225 ? -10.819 23.483 21.479 1.00 84.50 225 LEU A O 1
ATOM 1720 N N . SER A 1 226 ? -12.468 24.997 21.441 1.00 84.31 226 SER A N 1
ATOM 1721 C CA . SER A 1 226 ? -12.519 25.219 22.878 1.00 84.31 226 SER A CA 1
ATOM 1722 C C . SER A 1 226 ? -13.204 24.033 23.572 1.00 84.31 226 SER A C 1
ATOM 1724 O O . SER A 1 226 ? -13.799 23.163 22.932 1.00 84.31 226 SER A O 1
ATOM 1726 N N . ALA A 1 227 ? -13.199 24.027 24.907 1.00 75.31 227 ALA A N 1
ATOM 1727 C CA . ALA A 1 227 ? -13.933 23.027 25.683 1.00 75.31 227 ALA A CA 1
ATOM 1728 C C . ALA A 1 227 ? -15.456 23.045 25.428 1.00 75.31 227 ALA A C 1
ATOM 1730 O O . ALA A 1 227 ? -16.120 22.038 25.657 1.00 75.31 227 ALA A O 1
ATOM 1731 N N . SER A 1 228 ? -16.014 24.163 24.946 1.00 86.75 228 SER A N 1
ATOM 1732 C CA . SER A 1 228 ? -17.428 24.279 24.563 1.00 86.75 228 SER A CA 1
ATOM 1733 C C . SER A 1 228 ? -17.705 23.879 23.108 1.00 86.75 228 SER A C 1
ATOM 1735 O O . SER A 1 228 ? -18.852 23.955 22.673 1.00 86.75 228 SER A O 1
ATOM 1737 N N . GLY A 1 229 ? -16.685 23.458 22.351 1.00 80.25 229 GLY A N 1
ATOM 1738 C CA . GLY A 1 229 ? -16.802 23.124 20.929 1.00 80.25 229 GLY A CA 1
ATOM 1739 C C . GLY A 1 229 ? -16.709 24.330 19.988 1.00 80.25 229 GLY A C 1
ATOM 1740 O O . GLY A 1 229 ? -16.895 24.175 18.784 1.00 80.25 229 GLY A O 1
ATOM 1741 N N . GLU A 1 230 ? -16.410 25.528 20.501 1.00 90.25 230 GLU A N 1
ATOM 1742 C CA . GLU A 1 230 ? -16.209 26.720 19.672 1.00 90.25 230 GLU A CA 1
ATOM 1743 C C . GLU A 1 230 ? -14.885 26.628 18.914 1.00 90.25 230 GLU A C 1
ATOM 1745 O O . GLU A 1 230 ? -13.837 26.386 19.507 1.00 90.25 230 GLU A O 1
ATOM 1750 N N . LYS A 1 231 ? -14.907 26.864 17.605 1.00 91.56 231 LYS A N 1
ATOM 1751 C CA . LYS A 1 231 ? -13.704 26.875 16.772 1.00 91.56 231 LYS A CA 1
ATOM 1752 C C . LYS A 1 231 ? -12.806 28.069 17.108 1.00 91.56 231 LYS A C 1
ATOM 1754 O O . LYS A 1 231 ? -13.145 29.206 16.802 1.00 91.56 231 LYS A O 1
ATOM 1759 N N . LEU A 1 232 ? -11.635 27.791 17.685 1.00 85.25 232 LEU A N 1
ATOM 1760 C CA . LEU A 1 232 ? -10.634 28.793 18.066 1.00 85.25 232 LEU A CA 1
ATOM 1761 C C . LEU A 1 232 ? -9.709 29.155 16.899 1.00 85.25 232 LEU A C 1
ATOM 1763 O O . LEU A 1 232 ? -9.410 30.324 16.676 1.00 85.25 232 LEU A O 1
ATOM 1767 N N . TRP A 1 233 ? -9.247 28.153 16.151 1.00 84.81 233 TRP A N 1
ATOM 1768 C CA . TRP A 1 233 ? -8.453 28.337 14.933 1.00 84.81 233 TRP A CA 1
ATOM 1769 C C . TRP A 1 233 ? -8.535 27.093 14.049 1.00 84.81 233 TRP A C 1
ATOM 1771 O O . TRP A 1 233 ? -8.910 26.009 14.500 1.00 84.81 233 TRP A O 1
ATOM 1781 N N . SER A 1 234 ? -8.199 27.263 12.774 1.00 85.31 234 SER A N 1
ATOM 1782 C CA . SER A 1 234 ? -8.108 26.179 11.801 1.00 85.31 234 SER A CA 1
ATOM 1783 C C . SER A 1 234 ? -6.970 26.426 10.824 1.00 85.31 234 SER A C 1
ATOM 1785 O O . SER A 1 234 ? -6.593 27.574 10.588 1.00 85.31 234 SER A O 1
ATOM 1787 N N . GLY A 1 235 ? -6.465 25.364 10.216 1.00 75.88 235 GLY A N 1
ATOM 1788 C CA . GLY A 1 235 ? -5.480 25.446 9.148 1.00 75.88 235 GLY A CA 1
ATOM 1789 C C . GLY A 1 235 ? -5.613 24.281 8.185 1.00 75.88 235 GLY A C 1
ATOM 1790 O O . GLY A 1 235 ? -6.291 23.302 8.476 1.00 75.88 235 GLY A O 1
ATOM 1791 N N . GLU A 1 236 ? -4.947 24.393 7.046 1.00 74.81 236 GLU A N 1
ATOM 1792 C CA . GLU A 1 236 ? -4.786 23.306 6.085 1.00 74.81 236 GLU A CA 1
ATOM 1793 C C . GLU A 1 236 ? -3.325 22.868 6.111 1.00 74.81 236 GLU A C 1
ATOM 1795 O O . GLU A 1 236 ? -2.410 23.699 6.177 1.00 74.81 236 GLU A O 1
ATOM 1800 N N . PHE A 1 237 ? -3.084 21.561 6.068 1.00 61.88 237 PHE A N 1
ATOM 1801 C CA . PHE A 1 237 ? -1.749 21.059 5.779 1.00 61.88 237 PHE A CA 1
ATOM 1802 C C . PHE A 1 237 ? -1.347 21.508 4.361 1.00 61.88 237 PHE A C 1
ATOM 1804 O O . PHE A 1 237 ? -2.186 21.826 3.530 1.00 61.88 237 PHE A O 1
ATOM 1811 N N . LYS A 1 238 ? -0.053 21.584 4.053 1.00 49.66 238 LYS A N 1
ATOM 1812 C CA . LYS A 1 238 ? 0.418 21.717 2.666 1.00 49.66 238 LYS A CA 1
ATOM 1813 C C . LYS A 1 238 ? 1.222 20.473 2.345 1.00 49.66 238 LYS A C 1
ATOM 1815 O O . LYS A 1 238 ? 2.087 20.097 3.135 1.00 49.66 238 LYS A O 1
ATOM 1820 N N . TYR A 1 239 ? 0.935 19.833 1.216 1.00 44.81 239 TYR A N 1
ATOM 1821 C CA . TYR A 1 239 ? 1.808 18.784 0.701 1.00 44.81 239 TYR A CA 1
ATOM 1822 C C . TYR A 1 239 ? 3.104 19.453 0.224 1.00 44.81 239 TYR A C 1
ATOM 1824 O O . TYR A 1 239 ? 3.051 20.380 -0.585 1.00 44.81 239 TYR A O 1
ATOM 1832 N N . GLY A 1 240 ? 4.230 19.060 0.822 1.00 35.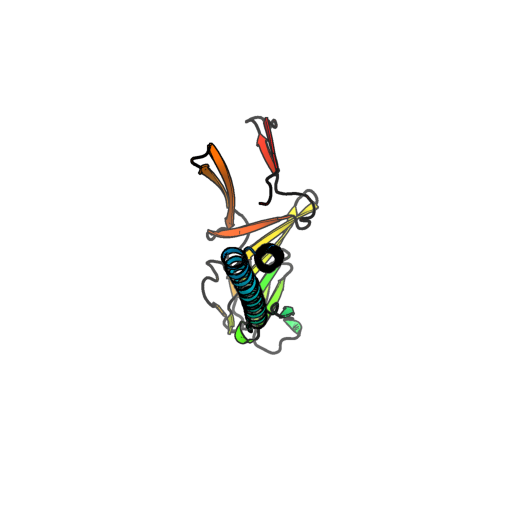91 240 GLY A N 1
ATOM 1833 C CA . GLY A 1 240 ? 5.570 19.511 0.433 1.00 35.91 240 GLY A CA 1
ATOM 1834 C C . GLY A 1 240 ? 6.106 18.768 -0.778 1.00 35.91 240 GLY A C 1
ATOM 1835 O O . GLY A 1 240 ? 5.646 17.628 -1.018 1.00 35.91 240 GLY A O 1
#

Secondary structure (DSSP, 8-state):
-HHHHHHHHHHHHHHHHHHHHHHHHHHHHHHHHHHTT-HHHHHHHHHHHHHHHHHHHHHHHHHHHHHHHHHHSTT-S-PEEEE--GGG--S-EEEEE-SS-SSEEEEEEEGGGTEEEEEEESSSEEEEESEEE-EEEEEEEEE-TTS-EEEEEEES-GGGSSPEEE-TT-EEE---SSSPEEEEEEEE-TTS-EEEEEEEE-TT--EEEEEES-TTS-SPEEEEE-TTS-EEEEEE----

pLDDT: mean 83.52, std 11.36, range [35.91, 98.0]

Sequence (240 aa):
MQSVLYSVVAVWGAIALVLAFGAAAITVIGVLLLKKKNTAAGIILSLIGAIGILLSFALIGCICYAFYFMTSIPGYKEAKVEEFNPDGYSGKLATISFPFKGDSVLTESNSDKNLDIRYSSRDGTFKVPAGMHDFSSYEIWATDEKGGKWEASSWKTADFENTINLAEDSKMELLAGPPFTAKLSIKEKSDGTVSFSLNYKDRKGNDFSLLPENRNDGAPGFEVLSASGEKLWSGEFKYG

Radius of gyration: 28.46 Å; chains: 1; bounding box: 72×66×59 Å

Foldseek 3Di:
DVVVLVVVLVVQLVVLVVQLVVLVVLLVVLVVCVVVVVPPSSVVSNVSSVVSNVVSVVSNVVSVVVVVVVCPPPLNPQQAEAEDDPVPDPAFKEKEAEPAFAWKWWWFQDSVRSHIYIFIDGTRMTIDHAFKTQTFKMKGWDADPVRWIKIKMAGAFPLRVDIDGGHGHYYHYDHDDDPKDWDWDWDQDPVRDIDIDIWIAGPRRGTIDMDTPPPVDAADKDFDADPVRHTPDMDGDDDD